Protein AF-0000000086205352 (afdb_homodimer)

Structure (mmCIF, N/CA/C/O backbone):
data_AF-0000000086205352-model_v1
#
loop_
_entity.id
_entity.type
_entity.pdbx_description
1 polymer 'Centromere protein X'
#
loop_
_atom_site.group_PDB
_atom_site.id
_atom_site.type_symbol
_atom_site.label_atom_id
_atom_site.label_alt_id
_atom_site.label_comp_id
_atom_site.label_asym_id
_atom_site.label_entity_id
_atom_site.label_seq_id
_atom_site.pdbx_PDB_ins_code
_atom_site.Cartn_x
_atom_site.Cartn_y
_atom_site.Cartn_z
_atom_site.occupancy
_atom_site.B_iso_or_equiv
_atom_site.auth_seq_id
_atom_site.auth_comp_id
_atom_site.auth_asym_id
_atom_site.auth_atom_id
_atom_site.pdbx_PDB_model_num
ATOM 1 N N . MET A 1 1 ? 21.531 -15.648 9.75 1 24.7 1 MET A N 1
ATOM 2 C CA . MET A 1 1 ? 20.5 -15.812 8.727 1 24.7 1 MET A CA 1
ATOM 3 C C . MET A 1 1 ? 19.391 -14.781 8.898 1 24.7 1 MET A C 1
ATOM 5 O O . MET A 1 1 ? 18.266 -14.992 8.453 1 24.7 1 MET A O 1
ATOM 9 N N . GLU A 1 2 ? 19.547 -13.781 9.859 1 30.73 2 GLU A N 1
ATOM 10 C CA . GLU A 1 2 ? 18.922 -12.836 10.781 1 30.73 2 GLU A CA 1
ATOM 11 C C . GLU A 1 2 ? 18.125 -11.781 10.023 1 30.73 2 GLU A C 1
ATOM 13 O O . GLU A 1 2 ? 16.984 -11.477 10.398 1 30.73 2 GLU A O 1
ATOM 18 N N . THR A 1 3 ? 18.844 -10.852 9.281 1 32.78 3 THR A N 1
ATOM 19 C CA . THR A 1 3 ? 19.141 -9.438 9.094 1 32.78 3 THR A CA 1
ATOM 20 C C . THR A 1 3 ? 18.109 -8.789 8.164 1 32.78 3 THR A C 1
ATOM 22 O O . THR A 1 3 ? 17.641 -7.68 8.43 1 32.78 3 THR A O 1
ATOM 25 N N . ARG A 1 4 ? 18.359 -9.07 6.805 1 32.62 4 ARG A N 1
ATOM 26 C CA . ARG A 1 4 ? 18.344 -8.195 5.637 1 32.62 4 ARG A CA 1
ATOM 27 C C . ARG A 1 4 ? 16.906 -7.781 5.293 1 32.62 4 ARG A C 1
ATOM 29 O O . ARG A 1 4 ? 16.672 -7.152 4.258 1 32.62 4 ARG A O 1
ATOM 36 N N . GLU A 1 5 ? 16.031 -8.625 5.566 1 38.12 5 GLU A N 1
ATOM 37 C CA . GLU A 1 5 ? 14.703 -8.625 4.941 1 38.12 5 GLU A CA 1
ATOM 38 C C . GLU A 1 5 ? 13.93 -7.363 5.297 1 38.12 5 GLU A C 1
ATOM 40 O O . GLU A 1 5 ? 12.93 -7.422 6.012 1 38.12 5 GLU A O 1
ATOM 45 N N . GLU A 1 6 ? 14.734 -6.605 5.875 1 42.59 6 GLU A N 1
ATOM 46 C CA . GLU A 1 6 ? 14.289 -5.254 6.199 1 42.59 6 GLU A CA 1
ATOM 47 C C . GLU A 1 6 ? 13.656 -4.574 4.988 1 42.59 6 GLU A C 1
ATOM 49 O O . GLU A 1 6 ? 14.359 -4.074 4.113 1 42.59 6 GLU A O 1
ATOM 54 N N . CYS A 1 7 ? 13.047 -5.422 4.207 1 40 7 CYS A N 1
ATOM 55 C CA . CYS A 1 7 ? 12.625 -4.922 2.904 1 40 7 CYS A CA 1
ATOM 56 C C . CYS A 1 7 ? 12.43 -3.41 2.938 1 40 7 CYS A C 1
ATOM 58 O O . CYS A 1 7 ? 12.391 -2.809 4.012 1 40 7 CYS A O 1
ATOM 60 N N . ALA A 1 8 ? 12.359 -2.969 1.77 1 42.09 8 ALA A N 1
ATOM 61 C CA . ALA A 1 8 ? 12.25 -1.614 1.236 1 42.09 8 ALA A CA 1
ATOM 62 C C . ALA A 1 8 ? 11.18 -0.819 1.981 1 42.09 8 ALA A C 1
ATOM 64 O O . ALA A 1 8 ? 10 -1.183 1.966 1 42.09 8 ALA A O 1
ATOM 65 N N . GLY A 1 9 ? 11.602 0.2 2.676 1 52.31 9 GLY A N 1
ATOM 66 C CA . GLY A 1 9 ? 10.859 1.371 3.119 1 52.31 9 GLY A CA 1
ATOM 67 C C . GLY A 1 9 ? 9.898 1.076 4.254 1 52.31 9 GLY A C 1
ATOM 68 O O . GLY A 1 9 ? 8.906 1.787 4.438 1 52.31 9 GLY A O 1
ATOM 69 N N . GLY A 1 10 ? 10.195 -0.172 5.152 1 62.56 10 GLY A N 1
ATOM 70 C CA . GLY A 1 10 ? 9.461 -0.289 6.402 1 62.56 10 GLY A CA 1
ATOM 71 C C . GLY A 1 10 ? 8.562 -1.512 6.453 1 62.56 10 GLY A C 1
ATOM 72 O O . GLY A 1 10 ? 8.094 -1.898 7.523 1 62.56 10 GLY A O 1
ATOM 73 N N . PHE A 1 11 ? 8.328 -2.221 5.27 1 76.25 11 PHE A N 1
ATOM 74 C CA . PHE A 1 11 ? 7.414 -3.354 5.363 1 76.25 11 PHE A CA 1
ATOM 75 C C . PHE A 1 11 ? 8.188 -4.66 5.5 1 76.25 11 PHE A C 1
ATOM 77 O O . PHE A 1 11 ? 9.102 -4.934 4.715 1 76.25 11 PHE A O 1
ATOM 84 N N . LYS A 1 12 ? 7.902 -5.387 6.531 1 79.56 12 LYS A N 1
ATOM 85 C CA . LYS A 1 12 ? 8.469 -6.727 6.656 1 79.56 12 LYS A CA 1
ATOM 86 C C . LYS A 1 12 ? 7.902 -7.66 5.586 1 79.56 12 LYS A C 1
ATOM 88 O O . LYS A 1 12 ? 6.699 -7.652 5.32 1 79.56 12 LYS A O 1
ATOM 93 N N . LYS A 1 13 ? 8.836 -8.367 4.973 1 84.56 13 LYS A N 1
ATOM 94 C CA . LYS A 1 13 ? 8.445 -9.336 3.953 1 84.56 13 LYS A CA 1
ATOM 95 C C . LYS A 1 13 ? 7.363 -10.273 4.477 1 84.56 13 LYS A C 1
ATOM 97 O O . LYS A 1 13 ? 6.414 -10.602 3.762 1 84.56 13 LYS A O 1
ATOM 102 N N . GLU A 1 14 ? 7.613 -10.695 5.695 1 86.75 14 GLU A N 1
ATOM 103 C CA . GLU A 1 14 ? 6.668 -11.625 6.305 1 86.75 14 GLU A CA 1
ATOM 104 C C . GLU A 1 14 ? 5.273 -11.016 6.406 1 86.75 14 GLU A C 1
ATOM 106 O O . GLU A 1 14 ? 4.273 -11.68 6.133 1 86.75 14 GLU A O 1
ATOM 111 N N . THR A 1 15 ? 5.223 -9.742 6.801 1 84.31 15 THR A N 1
ATOM 112 C CA . THR A 1 15 ? 3.945 -9.047 6.93 1 84.31 15 THR A CA 1
ATOM 113 C C . THR A 1 15 ? 3.25 -8.938 5.578 1 84.31 15 THR A C 1
ATOM 115 O O . THR A 1 15 ? 2.055 -9.211 5.461 1 84.31 15 THR A O 1
ATOM 118 N N . VAL A 1 16 ? 4.008 -8.555 4.559 1 89.31 16 VAL A N 1
ATOM 119 C CA . VAL A 1 16 ? 3.445 -8.398 3.223 1 89.31 16 VAL A CA 1
ATOM 120 C C . VAL A 1 16 ? 2.961 -9.75 2.701 1 89.31 16 VAL A C 1
ATOM 122 O O . VAL A 1 16 ? 1.881 -9.844 2.113 1 89.31 16 VAL A O 1
ATOM 125 N N . ASN A 1 17 ? 3.762 -10.797 2.947 1 90.31 17 ASN A N 1
ATOM 126 C CA . ASN A 1 17 ? 3.396 -12.141 2.523 1 90.31 17 ASN A CA 1
ATOM 127 C C . ASN A 1 17 ? 2.094 -12.602 3.172 1 90.31 17 ASN A C 1
ATOM 129 O O . ASN A 1 17 ? 1.214 -13.141 2.496 1 90.31 17 ASN A O 1
ATOM 133 N N . LYS A 1 18 ? 1.995 -12.359 4.449 1 88.06 18 LYS A N 1
ATOM 134 C CA . LYS A 1 18 ? 0.783 -12.727 5.176 1 88.06 18 LYS A CA 1
ATOM 135 C C . LYS A 1 18 ? -0.435 -12 4.613 1 88.06 18 LYS A C 1
ATOM 137 O O . LYS A 1 18 ? -1.516 -12.586 4.5 1 88.06 18 LYS A O 1
ATOM 142 N N . LEU A 1 19 ? -0.253 -10.797 4.281 1 86.56 19 LEU A N 1
ATOM 143 C CA . LEU A 1 19 ? -1.339 -9.992 3.738 1 86.56 19 LEU A CA 1
ATOM 144 C C . LEU A 1 19 ? -1.798 -10.531 2.389 1 86.56 19 LEU A C 1
ATOM 146 O O . LEU A 1 19 ? -3 -10.617 2.127 1 86.56 19 LEU A O 1
ATOM 150 N N . LEU A 1 20 ? -0.875 -10.875 1.581 1 89.38 20 LEU A N 1
ATOM 151 C CA . LEU A 1 20 ? -1.216 -11.445 0.282 1 89.38 20 LEU A CA 1
ATOM 152 C C . LEU A 1 20 ? -1.955 -12.766 0.447 1 89.38 20 LEU A C 1
ATOM 154 O O . LEU A 1 20 ? -2.963 -13.008 -0.222 1 89.38 20 LEU A O 1
ATOM 158 N N . GLN A 1 21 ? -1.515 -13.602 1.293 1 88.5 21 GLN A N 1
ATOM 159 C CA . GLN A 1 21 ? -2.084 -14.922 1.54 1 88.5 21 GLN A CA 1
ATOM 160 C C . GLN A 1 21 ? -3.52 -14.82 2.047 1 88.5 21 GLN A C 1
ATOM 162 O O . GLN A 1 21 ? -4.344 -15.695 1.784 1 88.5 21 GLN A O 1
ATOM 167 N N . LEU A 1 22 ? -3.734 -13.734 2.779 1 83.81 22 LEU A N 1
ATOM 168 C CA . LEU A 1 22 ? -5.07 -13.508 3.318 1 83.81 22 LEU A CA 1
ATOM 169 C C . LEU A 1 22 ? -6.078 -13.273 2.197 1 83.81 22 LEU A C 1
ATOM 171 O O . LEU A 1 22 ? -7.27 -13.539 2.363 1 83.81 22 LEU A O 1
ATOM 175 N N 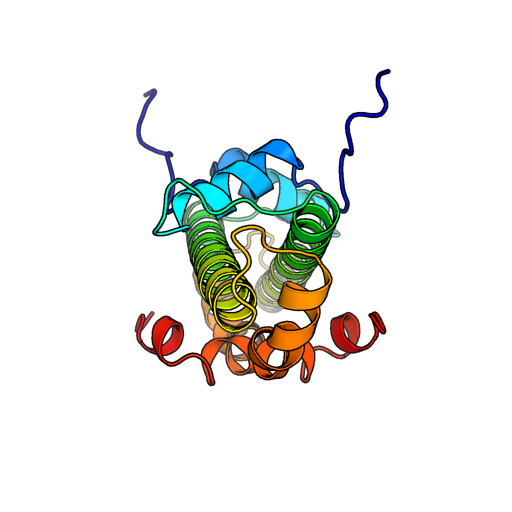. HIS A 1 23 ? -5.555 -12.875 1.106 1 79.81 23 HIS A N 1
ATOM 176 C CA . HIS A 1 23 ? -6.48 -12.492 0.051 1 79.81 23 HIS A CA 1
ATOM 177 C C . HIS A 1 23 ? -6.535 -13.547 -1.049 1 79.81 23 HIS A C 1
ATOM 179 O O . HIS A 1 23 ? -7.359 -13.453 -1.963 1 79.81 23 HIS A O 1
ATOM 185 N N . PHE A 1 24 ? -5.598 -14.453 -0.923 1 86.38 24 PHE A N 1
ATOM 186 C CA . PHE A 1 24 ? -5.684 -15.547 -1.883 1 86.38 24 PHE A CA 1
ATOM 187 C C . PHE A 1 24 ? -6.918 -16.406 -1.623 1 86.38 24 PHE A C 1
ATOM 189 O O . PHE A 1 24 ? -7.227 -16.719 -0.474 1 86.38 24 PHE A O 1
ATOM 196 N N . LYS A 1 25 ? -7.68 -16.641 -2.586 1 77.75 25 LYS A N 1
ATOM 197 C CA . LYS A 1 25 ? -8.906 -17.422 -2.475 1 77.75 25 LYS A CA 1
ATOM 198 C C . LYS A 1 25 ? -8.609 -18.891 -2.203 1 77.75 25 LYS A C 1
ATOM 200 O O . LYS A 1 25 ? -9.367 -19.562 -1.51 1 77.75 25 LYS A O 1
ATOM 205 N N . ASP A 1 26 ? -7.523 -19.375 -2.816 1 78.31 26 ASP A N 1
ATOM 206 C CA . ASP A 1 26 ? -7.172 -20.781 -2.691 1 78.31 26 ASP A CA 1
ATOM 207 C C . ASP A 1 26 ? -6.008 -20.969 -1.72 1 78.31 26 ASP A C 1
ATOM 209 O O . ASP A 1 26 ? -5.031 -20.219 -1.76 1 78.31 26 ASP A O 1
ATOM 213 N N . ASP A 1 27 ? -6.102 -21.922 -0.917 1 80.56 27 ASP A N 1
ATOM 214 C CA . ASP A 1 27 ? -5.062 -22.219 0.065 1 80.56 27 ASP A CA 1
ATOM 215 C C . ASP A 1 27 ? -3.807 -22.766 -0.612 1 80.56 27 ASP A C 1
ATOM 217 O O . ASP A 1 27 ? -2.758 -22.891 0.024 1 80.56 27 ASP A O 1
ATOM 221 N N . LYS A 1 28 ? -3.938 -22.938 -1.835 1 85.12 28 LYS A N 1
ATOM 222 C CA . LYS A 1 28 ? -2.793 -23.516 -2.529 1 85.12 28 LYS A CA 1
ATOM 223 C C . LYS A 1 28 ? -1.948 -22.438 -3.197 1 85.12 28 LYS A C 1
ATOM 225 O O . LYS A 1 28 ? -0.781 -22.656 -3.521 1 85.12 28 LYS A O 1
ATOM 230 N N . THR A 1 29 ? -2.576 -21.234 -3.305 1 90.44 29 THR A N 1
ATOM 231 C CA . THR A 1 29 ? -1.862 -20.172 -3.996 1 90.44 29 THR A CA 1
ATOM 232 C C . THR A 1 29 ? -0.86 -19.5 -3.062 1 90.44 29 THR A C 1
ATOM 234 O O . THR A 1 29 ? -1.179 -19.203 -1.908 1 90.44 29 THR A O 1
ATOM 237 N N . ARG A 1 30 ? 0.404 -19.438 -3.568 1 91.5 30 ARG A N 1
ATOM 238 C CA . ARG A 1 30 ? 1.458 -18.766 -2.814 1 91.5 30 ARG A CA 1
ATOM 239 C C . ARG A 1 30 ? 2.125 -17.672 -3.652 1 91.5 30 ARG A C 1
ATOM 241 O O . ARG A 1 30 ? 2.062 -17.703 -4.883 1 91.5 30 ARG A O 1
ATOM 248 N N . ALA A 1 31 ? 2.672 -16.734 -2.92 1 93.69 31 ALA A N 1
ATOM 249 C CA . ALA A 1 31 ? 3.428 -15.688 -3.59 1 93.69 31 ALA A CA 1
ATOM 250 C C . ALA A 1 31 ? 4.93 -15.945 -3.5 1 93.69 31 ALA A C 1
ATOM 252 O O . ALA A 1 31 ? 5.434 -16.359 -2.453 1 93.69 31 ALA A O 1
ATOM 253 N N . SER A 1 32 ? 5.57 -15.82 -4.578 1 94.06 32 SER A N 1
ATOM 254 C CA . SER A 1 32 ? 7.023 -15.977 -4.586 1 94.06 32 SER A CA 1
ATOM 255 C C . SER A 1 32 ? 7.699 -14.875 -3.779 1 94.06 32 SER A C 1
ATOM 257 O O . SER A 1 32 ? 7.129 -13.797 -3.582 1 94.06 32 SER A O 1
ATOM 259 N N . GLY A 1 33 ? 8.922 -15.141 -3.338 1 92.56 33 GLY A N 1
ATOM 260 C CA . GLY A 1 33 ? 9.68 -14.156 -2.582 1 92.56 33 GLY A CA 1
ATOM 261 C C . GLY A 1 33 ? 9.875 -12.852 -3.328 1 92.56 33 GLY A C 1
ATOM 262 O O . GLY A 1 33 ? 9.758 -11.766 -2.742 1 92.56 33 GLY A O 1
ATOM 263 N N . ASP A 1 34 ? 10.133 -13 -4.605 1 92.5 34 ASP A N 1
ATOM 264 C CA . ASP A 1 34 ? 10.359 -11.82 -5.434 1 92.5 34 ASP A CA 1
ATOM 265 C C . ASP A 1 34 ? 9.07 -11.016 -5.605 1 92.5 34 ASP A C 1
ATOM 267 O O . ASP A 1 34 ? 9.109 -9.781 -5.652 1 92.5 34 ASP A O 1
ATOM 271 N N . ALA A 1 35 ? 7.973 -11.727 -5.762 1 93 35 ALA A N 1
ATOM 272 C CA . ALA A 1 35 ? 6.68 -11.062 -5.887 1 93 35 ALA A CA 1
ATOM 273 C C . ALA A 1 35 ? 6.344 -10.273 -4.625 1 93 35 ALA A C 1
ATOM 275 O O . ALA A 1 35 ? 5.906 -9.125 -4.699 1 93 35 ALA A O 1
ATOM 276 N N . VAL A 1 36 ? 6.617 -10.906 -3.518 1 91.12 36 VAL A N 1
ATOM 277 C CA . VAL A 1 36 ? 6.363 -10.281 -2.225 1 91.12 36 VAL A CA 1
ATOM 278 C C . VAL A 1 36 ? 7.223 -9.023 -2.084 1 91.12 36 VAL A C 1
ATOM 280 O O . VAL A 1 36 ? 6.742 -7.988 -1.623 1 91.12 36 VAL A O 1
ATOM 283 N N . LEU A 1 37 ? 8.445 -9.125 -2.523 1 89.62 37 LEU A N 1
ATOM 284 C CA . LEU A 1 37 ? 9.367 -7.996 -2.445 1 89.62 37 LEU A CA 1
ATOM 285 C C . LEU A 1 37 ? 8.891 -6.844 -3.326 1 89.62 37 LEU A C 1
ATOM 287 O O . LEU A 1 37 ? 8.969 -5.68 -2.928 1 89.62 37 LEU A O 1
ATOM 291 N N . LEU A 1 38 ? 8.391 -7.18 -4.449 1 87.62 38 LEU A N 1
ATOM 292 C CA . LEU A 1 38 ? 7.902 -6.152 -5.367 1 87.62 38 LEU A CA 1
ATOM 293 C C . LEU A 1 38 ? 6.703 -5.422 -4.773 1 87.62 38 LEU A C 1
ATOM 295 O O . LEU A 1 38 ? 6.637 -4.191 -4.816 1 87.62 38 LEU A O 1
ATOM 299 N N . VAL A 1 39 ? 5.812 -6.164 -4.238 1 86.81 39 VAL A N 1
ATOM 300 C CA . VAL A 1 39 ? 4.629 -5.562 -3.631 1 86.81 39 VAL A CA 1
ATOM 301 C C . VAL A 1 39 ? 5.043 -4.699 -2.439 1 86.81 39 VAL A C 1
ATOM 303 O O . VAL A 1 39 ? 4.512 -3.604 -2.246 1 86.81 39 VAL A O 1
ATOM 306 N N . ALA A 1 40 ? 6.004 -5.16 -1.68 1 88.31 40 ALA A N 1
ATOM 307 C CA . ALA A 1 40 ? 6.508 -4.406 -0.535 1 88.31 40 ALA A CA 1
ATOM 308 C C . ALA A 1 40 ? 7.078 -3.059 -0.972 1 88.31 40 ALA A C 1
ATOM 310 O O . ALA A 1 40 ? 6.848 -2.037 -0.32 1 88.31 40 ALA A O 1
ATOM 311 N N . GLU A 1 41 ? 7.781 -3.123 -2.041 1 84.94 41 GLU A N 1
ATOM 312 C CA . GLU A 1 41 ? 8.344 -1.884 -2.566 1 84.94 41 GLU A CA 1
ATOM 313 C C . GLU A 1 41 ? 7.246 -0.933 -3.033 1 84.94 41 GLU A C 1
ATOM 315 O O . GLU A 1 41 ? 7.344 0.281 -2.84 1 84.94 41 GLU A O 1
ATOM 320 N N . MET A 1 42 ? 6.258 -1.495 -3.596 1 84.56 42 MET A N 1
ATOM 321 C CA . MET A 1 42 ? 5.133 -0.681 -4.055 1 84.56 42 MET A CA 1
ATOM 322 C C . MET A 1 42 ? 4.41 -0.037 -2.877 1 84.56 42 MET A C 1
ATOM 324 O O . MET A 1 42 ? 4.031 1.134 -2.939 1 84.56 42 MET A O 1
ATOM 328 N N . LEU A 1 43 ? 4.266 -0.769 -1.861 1 86.12 43 LEU A N 1
ATOM 329 C CA . LEU A 1 43 ? 3.619 -0.252 -0.66 1 86.12 43 LEU A CA 1
ATOM 330 C C . LEU A 1 43 ? 4.441 0.872 -0.041 1 86.12 43 LEU A C 1
ATOM 332 O O . LEU A 1 43 ? 3.889 1.872 0.42 1 86.12 43 LEU A O 1
ATOM 336 N N . LYS A 1 44 ? 5.684 0.681 -0.068 1 84.88 44 LYS A N 1
ATOM 337 C CA . LYS A 1 44 ? 6.582 1.7 0.463 1 84.88 44 LYS A CA 1
ATOM 338 C C . LYS A 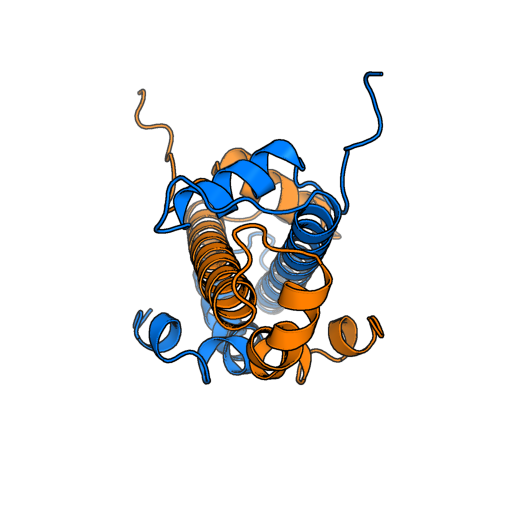1 44 ? 6.43 3.018 -0.294 1 84.88 44 LYS A C 1
ATOM 340 O O . LYS A 1 44 ? 6.375 4.086 0.316 1 84.88 44 LYS A O 1
ATOM 345 N N . VAL A 1 45 ? 6.406 2.855 -1.488 1 82.19 45 VAL A N 1
ATOM 346 C CA . VAL A 1 45 ? 6.27 4.039 -2.33 1 82.19 45 VAL A CA 1
ATOM 347 C C . VAL A 1 45 ? 4.91 4.691 -2.084 1 82.19 45 VAL A C 1
ATOM 349 O O . VAL A 1 45 ? 4.805 5.918 -2.02 1 82.19 45 VAL A O 1
ATOM 352 N N . PHE A 1 46 ? 3.973 3.893 -2.018 1 81.81 46 PHE A N 1
ATOM 353 C CA . PHE A 1 46 ? 2.619 4.371 -1.768 1 81.81 46 PHE A CA 1
ATOM 354 C C . PHE A 1 46 ? 2.561 5.172 -0.471 1 81.81 46 PHE A C 1
ATOM 356 O O . PHE A 1 46 ? 2.014 6.277 -0.441 1 81.81 46 PHE A O 1
ATOM 363 N N . VAL A 1 47 ? 3.111 4.648 0.546 1 86.75 47 VAL A N 1
ATOM 364 C CA . VAL A 1 47 ? 3.088 5.297 1.852 1 86.75 47 VAL A CA 1
ATOM 365 C C . VAL A 1 47 ? 3.898 6.59 1.801 1 86.75 47 VAL A C 1
ATOM 367 O O . VAL A 1 47 ? 3.5 7.605 2.377 1 86.75 47 VAL A O 1
ATOM 370 N N . ARG A 1 48 ? 4.965 6.539 1.102 1 84.94 48 ARG A N 1
ATOM 371 C CA . ARG A 1 48 ? 5.816 7.719 0.972 1 84.94 48 ARG A CA 1
ATOM 372 C C . ARG A 1 48 ? 5.074 8.859 0.282 1 84.94 48 ARG A C 1
ATOM 374 O O . ARG A 1 48 ? 5.16 10.008 0.708 1 84.94 48 ARG A O 1
ATOM 381 N N . GLU A 1 49 ? 4.418 8.445 -0.751 1 83.25 49 GLU A N 1
ATOM 382 C CA . GLU A 1 49 ? 3.666 9.453 -1.495 1 83.25 49 GLU A CA 1
ATOM 383 C C . GLU A 1 49 ? 2.504 9.992 -0.67 1 83.25 49 GLU A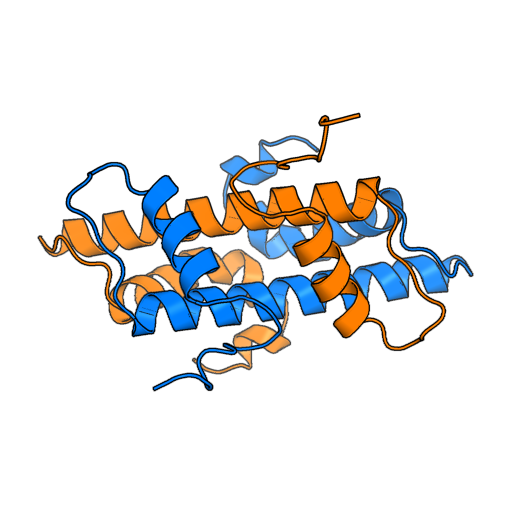 C 1
ATOM 385 O O . GLU A 1 49 ? 2.232 11.195 -0.687 1 83.25 49 GLU A O 1
ATOM 390 N N . ALA A 1 50 ? 1.801 9.203 -0.016 1 85.94 50 ALA A N 1
ATOM 391 C CA . ALA A 1 50 ? 0.697 9.617 0.846 1 85.94 50 ALA A CA 1
ATOM 392 C C . ALA A 1 50 ? 1.186 10.555 1.948 1 85.94 50 ALA A C 1
ATOM 394 O O . ALA A 1 50 ? 0.568 11.586 2.213 1 85.94 50 ALA A O 1
ATOM 395 N N . ALA A 1 51 ? 2.281 10.188 2.549 1 89.38 51 ALA A N 1
ATOM 396 C CA . ALA A 1 51 ? 2.852 10.984 3.629 1 89.38 51 ALA A CA 1
ATOM 397 C C . ALA A 1 51 ? 3.293 12.359 3.121 1 89.38 51 ALA A C 1
ATOM 399 O O . ALA A 1 51 ? 2.998 13.383 3.744 1 89.38 51 ALA A O 1
ATOM 400 N N . ALA A 1 52 ? 4.02 12.32 2.006 1 86.31 52 ALA A N 1
ATOM 401 C CA . ALA A 1 52 ? 4.555 13.562 1.448 1 86.31 52 ALA A CA 1
ATOM 402 C C . ALA A 1 52 ? 3.43 14.523 1.063 1 86.31 52 ALA A C 1
ATOM 404 O O . ALA A 1 52 ? 3.477 15.711 1.394 1 86.31 52 ALA A O 1
ATOM 405 N N . ARG A 1 53 ? 2.451 13.938 0.386 1 85.5 53 ARG A N 1
ATOM 406 C CA . ARG A 1 53 ? 1.355 14.781 -0.075 1 85.5 53 ARG A CA 1
ATOM 407 C C . ARG A 1 53 ? 0.477 15.227 1.091 1 85.5 53 ARG A C 1
ATOM 409 O O . ARG A 1 53 ? 0.006 16.359 1.124 1 85.5 53 ARG A O 1
ATOM 416 N N . GLY A 1 54 ? 0.226 14.352 2.002 1 88.69 54 GLY A N 1
ATOM 417 C CA . GLY A 1 54 ? -0.52 14.727 3.193 1 88.69 54 GLY A CA 1
ATOM 418 C C . GLY A 1 54 ? 0.153 15.82 4 1 88.69 54 GLY A C 1
ATOM 419 O O . GLY A 1 54 ? -0.498 16.781 4.422 1 88.69 54 GLY A O 1
ATOM 420 N N . ALA A 1 55 ? 1.425 15.695 4.121 1 91.06 55 ALA A N 1
ATOM 421 C CA . ALA A 1 55 ? 2.195 16.688 4.871 1 91.06 55 ALA A CA 1
ATOM 422 C C . ALA A 1 55 ? 2.174 18.047 4.172 1 91.06 55 ALA A C 1
ATOM 424 O O . ALA A 1 55 ? 2.039 19.078 4.824 1 91.06 55 ALA A O 1
ATOM 425 N N . ARG A 1 56 ? 2.32 17.938 2.893 1 88.81 56 ARG A N 1
ATOM 426 C CA . ARG A 1 56 ? 2.287 19.172 2.117 1 88.81 56 ARG A CA 1
ATOM 427 C C . ARG A 1 56 ? 0.935 19.859 2.248 1 88.81 56 ARG A C 1
ATOM 429 O O . ARG A 1 56 ? 0.868 21.078 2.387 1 88.81 56 ARG A O 1
ATOM 436 N N . GLN A 1 57 ? -0.07 19.016 2.209 1 89.94 57 GLN A N 1
ATOM 437 C CA . GLN A 1 57 ? -1.419 19.547 2.35 1 89.94 57 GLN A CA 1
ATOM 438 C C . GLN A 1 57 ? -1.61 20.203 3.715 1 89.94 57 GLN A C 1
ATOM 440 O O . GLN A 1 57 ? -2.215 21.266 3.818 1 89.94 57 GLN A O 1
ATOM 445 N N . ALA A 1 58 ? -1.162 19.594 4.742 1 92.56 58 ALA A N 1
ATOM 446 C CA . ALA A 1 58 ? -1.233 20.141 6.098 1 92.56 58 ALA A CA 1
ATOM 447 C C . ALA A 1 58 ? -0.429 21.438 6.207 1 92.56 58 ALA A C 1
ATOM 449 O O . ALA A 1 58 ? -0.891 22.406 6.801 1 92.56 58 ALA A O 1
ATOM 450 N N . GLN A 1 59 ? 0.734 21.438 5.578 1 90 59 GLN A N 1
ATOM 451 C CA . GLN A 1 59 ? 1.603 22.609 5.617 1 90 59 GLN A CA 1
ATOM 452 C C . GLN A 1 59 ? 0.958 23.797 4.906 1 90 59 GLN A C 1
ATOM 454 O O . GLN A 1 59 ? 1.129 24.938 5.32 1 90 59 GLN A O 1
ATOM 459 N N . THR A 1 60 ? 0.346 23.5 3.811 1 91.38 60 THR A N 1
ATOM 460 C CA . THR A 1 60 ? -0.357 24.547 3.078 1 91.38 60 THR A CA 1
ATOM 461 C C . THR A 1 60 ? -1.372 25.25 3.979 1 91.38 60 THR A C 1
ATOM 463 O O . THR A 1 60 ? -1.656 26.422 3.797 1 91.38 60 THR A O 1
ATOM 466 N N . GLU A 1 61 ? -1.927 24.562 4.977 1 92.56 61 GLU A N 1
ATOM 467 C CA . GLU A 1 61 ? -2.893 25.109 5.93 1 92.56 61 GLU A CA 1
ATOM 468 C C . GLU A 1 61 ? -2.211 25.531 7.227 1 92.56 61 GLU A C 1
ATOM 470 O O . GLU A 1 61 ? -2.879 25.812 8.219 1 92.56 61 GLU A O 1
ATOM 475 N N . ASP A 1 62 ? -0.88 25.438 7.297 1 91.25 62 ASP A N 1
ATOM 476 C CA . ASP A 1 62 ? -0.017 25.828 8.406 1 91.25 62 ASP A CA 1
ATOM 477 C C . ASP A 1 62 ? -0.221 24.922 9.617 1 91.25 62 ASP A C 1
ATOM 479 O O . ASP A 1 62 ? -0.273 25.406 10.75 1 91.25 62 ASP A O 1
ATOM 483 N N . LEU A 1 63 ? -0.488 23.75 9.297 1 90.75 63 LEU A N 1
ATOM 484 C CA . LEU A 1 63 ? -0.642 22.734 10.352 1 90.75 63 LEU A CA 1
ATOM 485 C C . LEU A 1 63 ? 0.558 21.797 10.383 1 90.75 63 LEU A C 1
ATOM 487 O O . LEU A 1 63 ? 1.218 21.594 9.367 1 90.75 63 LEU A O 1
ATOM 491 N N . THR A 1 64 ? 0.857 21.281 11.57 1 90.25 64 THR A N 1
ATOM 492 C CA . THR A 1 64 ? 1.957 20.344 11.727 1 90.25 64 THR A CA 1
ATOM 493 C C . THR A 1 64 ? 1.428 18.922 11.914 1 90.25 64 THR A C 1
ATOM 495 O O . THR A 1 64 ? 2.191 18 12.211 1 90.25 64 THR A O 1
ATOM 498 N N . ARG A 1 65 ? 0.135 18.828 11.703 1 93 65 ARG A N 1
ATOM 499 C CA . ARG A 1 65 ? -0.513 17.531 11.852 1 93 65 ARG A CA 1
ATOM 500 C C . ARG A 1 65 ? -1.335 17.188 10.609 1 93 65 ARG A C 1
ATOM 502 O O . ARG A 1 65 ? -2.137 18 10.148 1 93 65 ARG A O 1
ATOM 509 N N . VAL A 1 66 ? -1.034 16.016 10.125 1 93.62 66 VAL A N 1
ATOM 510 C CA . VAL A 1 66 ? -1.806 15.539 8.984 1 93.62 66 VAL A CA 1
ATOM 511 C C . VAL A 1 66 ? -3.135 14.961 9.461 1 93.62 66 VAL A C 1
ATOM 513 O O . VAL A 1 66 ? -3.162 13.922 10.133 1 93.62 66 VAL A O 1
ATOM 516 N N . GLU A 1 67 ? -4.133 15.602 9.211 1 94.56 67 GLU A N 1
ATOM 517 C CA . GLU A 1 67 ? -5.48 15.148 9.547 1 94.56 67 GLU A CA 1
ATOM 518 C C . GLU A 1 67 ? -6.086 14.336 8.406 1 94.56 67 GLU A C 1
ATOM 520 O O . GLU A 1 67 ? -5.59 14.375 7.273 1 94.56 67 GLU A O 1
ATOM 525 N N . VAL A 1 68 ? -7.137 13.672 8.758 1 92.19 68 VAL A N 1
ATOM 526 C CA . VAL A 1 68 ? -7.793 12.805 7.785 1 92.19 68 VAL A CA 1
ATOM 527 C C . VAL A 1 68 ? -8.25 13.625 6.582 1 92.19 68 VAL A C 1
ATOM 529 O O . VAL A 1 68 ? -8.227 13.141 5.449 1 92.19 68 VAL A O 1
ATOM 532 N N . GLU A 1 69 ? -8.68 14.852 6.867 1 92.31 69 GLU A N 1
ATOM 533 C CA . GLU A 1 69 ? -9.164 15.727 5.805 1 92.31 69 GLU A CA 1
ATOM 534 C C . GLU A 1 69 ? -8.062 16.016 4.789 1 92.31 69 GLU A C 1
ATOM 536 O O . GLU A 1 69 ? -8.336 16.172 3.596 1 92.31 69 GLU A O 1
ATOM 541 N N . HIS A 1 70 ? -6.879 16.141 5.203 1 92.12 70 HIS A N 1
ATOM 542 C CA . HIS A 1 70 ? -5.742 16.406 4.328 1 92.12 70 HIS A CA 1
ATOM 543 C C . HIS A 1 70 ? -5.484 15.227 3.391 1 92.12 70 HIS A C 1
ATOM 545 O O . HIS A 1 70 ? -5.18 15.43 2.211 1 92.12 70 HIS A O 1
ATOM 551 N N . ILE A 1 71 ? -5.621 14.016 3.936 1 87.94 71 ILE A N 1
ATOM 552 C CA . ILE A 1 71 ? -5.434 12.828 3.117 1 87.94 71 ILE A CA 1
ATOM 553 C C . ILE A 1 71 ? -6.582 12.703 2.119 1 87.94 71 ILE A C 1
ATOM 555 O O . ILE A 1 71 ? -6.371 12.328 0.961 1 87.94 71 ILE A O 1
ATOM 559 N N . GLU A 1 72 ? -7.77 13.086 2.594 1 84.19 72 GLU A N 1
ATOM 560 C CA . GLU A 1 72 ? -8.938 13.023 1.724 1 84.19 72 GLU A CA 1
ATOM 561 C C . GLU A 1 72 ? -8.797 13.969 0.538 1 84.19 72 GLU A C 1
ATOM 563 O O . GLU A 1 72 ? -9.227 13.648 -0.573 1 84.19 72 GLU A O 1
ATOM 568 N N . LYS A 1 73 ? -8.266 15.078 0.758 1 85.19 73 LYS A N 1
ATOM 569 C CA . LYS A 1 73 ? -8.109 16.109 -0.27 1 85.19 73 LYS A CA 1
ATOM 570 C C . LYS A 1 73 ? -7.133 15.656 -1.352 1 85.19 73 LYS A C 1
ATOM 572 O O . LYS A 1 73 ? -7.246 16.078 -2.508 1 85.19 73 LYS A O 1
ATOM 577 N N . ILE A 1 74 ? -6.219 14.844 -0.925 1 80.56 74 ILE A N 1
ATOM 578 C CA . ILE A 1 74 ? -5.199 14.453 -1.893 1 80.56 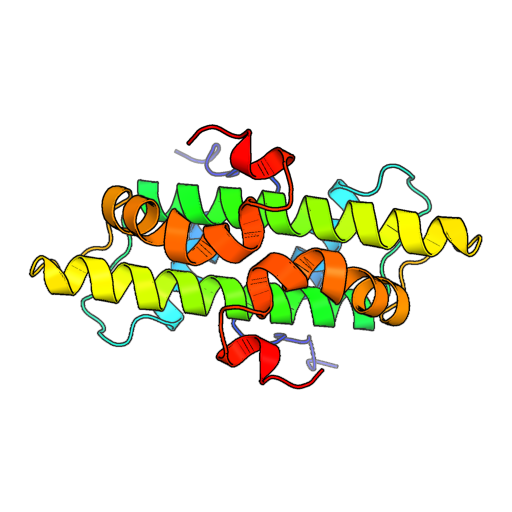74 ILE A CA 1
ATOM 579 C C . ILE A 1 74 ? -5.578 13.125 -2.537 1 80.56 74 ILE A C 1
ATOM 581 O O . ILE A 1 74 ? -4.918 12.672 -3.477 1 80.56 74 ILE A O 1
ATOM 585 N N . LEU A 1 75 ? -6.59 12.508 -1.97 1 78.12 75 LEU A N 1
ATOM 586 C CA . LEU A 1 75 ? -7.023 11.211 -2.473 1 78.12 75 LEU A CA 1
ATOM 587 C C . LEU A 1 75 ? -7.227 11.25 -3.984 1 78.12 75 LEU A C 1
ATOM 589 O O . LEU A 1 75 ? -6.793 10.344 -4.699 1 78.12 75 LEU A O 1
ATOM 593 N N . PRO A 1 76 ? -7.918 12.438 -4.422 1 71.81 76 PRO A N 1
ATOM 594 C CA . PRO A 1 76 ? -8.07 12.5 -5.879 1 71.81 76 PRO A CA 1
ATOM 595 C C . PRO A 1 76 ? -6.727 12.516 -6.605 1 71.81 76 PRO A C 1
ATOM 597 O O . PRO A 1 76 ? -6.602 11.938 -7.691 1 71.81 76 PRO A O 1
ATOM 600 N N . GLN A 1 77 ? -5.766 13.109 -5.91 1 69.88 77 GLN A N 1
ATOM 601 C CA . GLN A 1 77 ? -4.43 13.172 -6.496 1 69.88 77 GLN A CA 1
ATOM 602 C C . GLN A 1 77 ? -3.711 11.828 -6.359 1 69.88 77 GLN A C 1
ATOM 604 O O . GLN A 1 77 ? -2.963 11.43 -7.254 1 69.88 77 GLN A O 1
ATOM 609 N N . LEU A 1 78 ? -3.984 11.148 -5.285 1 64.69 78 LEU A N 1
ATOM 610 C CA . LEU A 1 78 ? -3.377 9.852 -5.027 1 64.69 78 LEU A CA 1
ATOM 611 C C . LEU A 1 78 ? -4.051 8.758 -5.852 1 64.69 78 LEU A C 1
ATOM 613 O O . LEU A 1 78 ? -3.377 7.906 -6.434 1 64.69 78 LEU A O 1
ATOM 617 N N . ASN A 1 79 ? -5.516 8.727 -5.52 1 55.19 79 ASN A N 1
ATOM 618 C CA . ASN A 1 79 ? -6.355 7.688 -6.098 1 55.19 79 ASN A CA 1
ATOM 619 C C . ASN A 1 79 ? -6.699 7.984 -7.551 1 55.19 79 ASN A C 1
ATOM 621 O O . ASN A 1 79 ? -7.027 7.078 -8.32 1 55.19 79 ASN A O 1
ATOM 625 N N . SER A 1 80 ? -7.035 9.281 -7.855 1 48.66 80 SER A N 1
ATOM 626 C CA . SER A 1 80 ? -7.445 9.562 -9.227 1 48.66 80 SER A CA 1
ATOM 627 C C . SER A 1 80 ? -6.738 8.633 -10.211 1 48.66 80 SER A C 1
ATOM 629 O O . SER A 1 80 ? -7.348 8.156 -11.172 1 48.66 80 SER A O 1
ATOM 631 N N . GLN A 1 81 ? -5.629 8.445 -9.953 1 44.81 81 GLN A N 1
ATOM 632 C CA . GLN A 1 81 ? -5.023 7.492 -10.875 1 44.81 81 GLN A CA 1
ATOM 633 C C . GLN A 1 81 ? -5.266 6.059 -10.414 1 44.81 81 GLN A C 1
ATOM 635 O O . GLN A 1 81 ? -5.523 5.176 -11.234 1 44.81 81 GLN A O 1
ATOM 640 N N . CYS A 1 82 ? -5.117 5.809 -9.172 1 43.59 82 CYS A N 1
ATOM 641 C CA . CYS A 1 82 ? -5.363 4.461 -8.664 1 43.59 82 CYS A CA 1
ATOM 642 C C . CYS A 1 82 ? -6.852 4.129 -8.688 1 43.59 82 CYS A C 1
ATOM 644 O O . CYS A 1 82 ? -7.238 3.029 -9.086 1 43.59 82 CYS A O 1
ATOM 646 N N . PHE A 1 83 ? -7.637 4.906 -8.109 1 45.94 83 PHE A N 1
ATOM 647 C CA . PHE A 1 83 ? -9.023 4.613 -7.777 1 45.94 83 PHE A CA 1
ATOM 648 C C . PHE A 1 83 ? -9.914 4.699 -9.008 1 45.94 83 PHE A C 1
ATOM 650 O O . PHE A 1 83 ? -10.984 4.098 -9.055 1 45.94 83 PHE A O 1
ATOM 657 N N . GLU A 1 84 ? -9.719 5.691 -9.844 1 41.81 84 GLU A N 1
ATOM 658 C CA . GLU A 1 84 ? -10.734 5.723 -10.891 1 41.81 84 GLU A CA 1
ATOM 659 C C . GLU A 1 84 ? -10.867 4.363 -11.578 1 41.81 84 GLU A C 1
ATOM 661 O O . GLU A 1 84 ? -11.898 4.062 -12.18 1 41.81 84 GLU A O 1
ATOM 666 N N . CYS A 1 85 ? -9.836 3.975 -11.781 1 38.06 85 CYS A N 1
ATOM 667 C CA . CYS A 1 85 ? -10.016 2.777 -12.594 1 38.06 85 CYS A CA 1
ATOM 668 C C . CYS A 1 85 ? -10.562 1.627 -11.758 1 38.06 85 CYS A C 1
ATOM 670 O O . CYS A 1 85 ? -11.055 0.639 -12.297 1 38.06 85 CYS A O 1
ATOM 672 N N . CYS A 1 86 ? -10.008 1.36 -10.602 1 41.03 86 CYS A N 1
ATOM 673 C CA . CYS A 1 86 ? -10.594 0.194 -9.953 1 41.03 86 CYS A CA 1
ATOM 674 C C . CYS A 1 86 ? -11.953 0.532 -9.352 1 41.03 86 CYS A C 1
ATOM 676 O O . CYS A 1 86 ? -12.055 1.374 -8.461 1 41.03 86 CYS A O 1
ATOM 678 N N . PRO A 1 87 ? -12.906 0.273 -10.055 1 38.62 87 PRO A N 1
ATOM 679 C CA . PRO A 1 87 ? -14.258 0.5 -9.539 1 38.62 87 PRO A CA 1
ATOM 680 C C . PRO A 1 87 ? -14.375 0.191 -8.047 1 38.62 87 PRO A C 1
ATOM 682 O O . PRO A 1 87 ? -15.281 0.69 -7.379 1 38.62 87 PRO A O 1
ATOM 685 N N . ILE A 1 88 ? -13.719 -0.671 -7.594 1 38.75 88 ILE A N 1
ATOM 686 C CA . ILE A 1 88 ? -14.023 -1.104 -6.234 1 38.75 88 ILE A CA 1
ATOM 687 C C . ILE A 1 88 ? -13.609 -0.017 -5.242 1 38.75 88 ILE A C 1
ATOM 689 O O . ILE A 1 88 ? -14.289 0.211 -4.242 1 38.75 88 ILE A O 1
ATOM 693 N N . LEU A 1 89 ? -12.5 0.547 -5.355 1 40.28 89 LEU A N 1
ATOM 694 C CA . LEU A 1 89 ? -12.109 1.574 -4.398 1 40.28 89 LEU A CA 1
ATOM 695 C C . LEU A 1 89 ? -12.961 2.828 -4.566 1 40.28 89 LEU A C 1
ATOM 697 O O . LEU A 1 89 ? -13.211 3.545 -3.594 1 40.28 89 LEU A O 1
ATOM 701 N N . VAL A 1 90 ? -13.141 3.252 -5.852 1 39.66 90 VAL A N 1
ATOM 702 C CA . VAL A 1 90 ? -14.133 4.312 -6.008 1 39.66 90 VAL A CA 1
ATOM 703 C C . VAL A 1 90 ? -15.391 3.967 -5.207 1 39.66 90 VAL A C 1
ATOM 705 O O . VAL A 1 90 ? -16.062 4.859 -4.68 1 39.66 90 VAL A O 1
ATOM 708 N N . MET A 1 91 ? -15.633 2.791 -5.488 1 32.06 91 MET A N 1
ATOM 709 C CA . MET A 1 91 ? -16.906 2.445 -4.875 1 32.06 91 MET A CA 1
ATOM 710 C C . MET A 1 91 ? -16.859 2.645 -3.363 1 32.06 91 MET A C 1
ATOM 712 O O . MET A 1 91 ? -17.891 2.605 -2.691 1 32.06 91 MET A O 1
ATOM 716 N N . MET A 1 92 ? -15.695 2.418 -2.928 1 32.16 92 MET A N 1
ATOM 717 C CA . MET A 1 92 ? -15.836 2.611 -1.487 1 32.16 92 MET A CA 1
ATOM 718 C C . MET A 1 92 ? -15.906 4.094 -1.142 1 32.16 92 MET A C 1
ATOM 720 O O . MET A 1 92 ? -16.031 4.457 0.029 1 32.16 92 MET A O 1
ATOM 724 N N . ASN A 1 93 ? -16.859 4.746 -1.856 1 32 93 ASN A N 1
ATOM 725 C CA . ASN A 1 93 ? -17.453 6.055 -1.581 1 32 93 ASN A CA 1
ATOM 726 C C . ASN A 1 93 ? -16.734 6.758 -0.427 1 32 93 ASN A C 1
ATOM 728 O O . ASN A 1 93 ? -17.328 6.949 0.641 1 32 93 ASN A O 1
ATOM 732 N N . LEU A 1 94 ? -15.602 6.617 -0.046 1 28.89 94 LEU A N 1
ATOM 733 C CA . LEU A 1 94 ? -15.234 7.66 0.902 1 28.89 94 LEU A CA 1
ATOM 734 C C . LEU A 1 94 ? -15.047 9 0.194 1 28.89 94 LEU A C 1
ATOM 736 O O . LEU A 1 94 ? -14.422 9.062 -0.866 1 28.89 94 LEU A O 1
ATOM 740 N N . MET B 1 1 ? -8.797 -2.584 27.531 1 23.28 1 MET B N 1
ATOM 741 C CA . MET B 1 1 ? -8.312 -1.473 26.719 1 23.28 1 MET B CA 1
ATOM 742 C C . MET B 1 1 ? -7.707 -1.977 25.406 1 23.28 1 MET B C 1
ATOM 744 O O . MET B 1 1 ? -6.531 -1.742 25.125 1 23.28 1 MET B O 1
ATOM 748 N N . GLU B 1 2 ? -7.84 -3.318 25.125 1 32.12 2 GLU B N 1
ATOM 749 C CA . GLU B 1 2 ? -7.508 -4.461 24.281 1 32.12 2 GLU B CA 1
ATOM 750 C C . GLU B 1 2 ? -7.699 -4.125 22.797 1 32.12 2 GLU B C 1
ATOM 752 O O . GLU B 1 2 ? -7.617 -5.008 21.938 1 32.12 2 GLU B O 1
ATOM 757 N N . THR B 1 3 ? -8.477 -3.061 22.625 1 33.09 3 THR B N 1
ATOM 758 C CA . THR B 1 3 ? -9.266 -2.543 21.5 1 33.09 3 THR B CA 1
ATOM 759 C C . THR B 1 3 ? -8.383 -2.305 20.281 1 33.09 3 THR B C 1
ATOM 761 O O . THR B 1 3 ? -8.734 -1.521 19.406 1 33.09 3 THR B O 1
ATOM 764 N N . ARG B 1 4 ? -7.059 -2.578 20.422 1 33.66 4 ARG B N 1
ATOM 765 C CA . ARG B 1 4 ? -5.855 -2.273 19.656 1 33.66 4 ARG B CA 1
ATOM 766 C C . ARG B 1 4 ? -6.047 -2.607 18.172 1 33.66 4 ARG B C 1
ATOM 768 O O . ARG B 1 4 ? -6.355 -3.748 17.828 1 33.66 4 ARG B O 1
ATOM 775 N N . GLU B 1 5 ? -6.57 -1.685 17.328 1 37.84 5 GLU B N 1
ATOM 776 C CA . GLU B 1 5 ? -7.168 -1.366 16.031 1 37.84 5 GLU B CA 1
ATOM 777 C C . GLU B 1 5 ? -6.531 -2.186 14.914 1 37.84 5 GLU B C 1
ATOM 779 O O . GLU B 1 5 ? -5.371 -1.968 14.562 1 37.84 5 GLU B O 1
ATOM 784 N N . GLU B 1 6 ? -6.477 -3.41 15.156 1 42.28 6 GLU B N 1
ATOM 785 C CA . GLU B 1 6 ? -6.34 -4.418 14.109 1 42.28 6 GLU B CA 1
ATOM 786 C C . GLU B 1 6 ? -6.875 -3.906 12.773 1 42.28 6 GLU B C 1
ATOM 788 O O . GLU B 1 6 ? -8.086 -3.889 12.547 1 42.28 6 GLU B O 1
ATOM 793 N N . CYS B 1 7 ? -6.637 -2.615 12.672 1 39.69 7 CYS B N 1
ATOM 794 C CA . CYS B 1 7 ? -7.266 -2.004 11.508 1 39.69 7 CYS B CA 1
ATOM 795 C C . CYS B 1 7 ? -7.434 -3.016 10.383 1 39.69 7 CYS B C 1
ATOM 797 O O . CYS B 1 7 ? -6.867 -4.109 10.438 1 39.69 7 CYS B O 1
ATOM 799 N N . ALA B 1 8 ? -8.172 -2.545 9.539 1 41.38 8 ALA B N 1
ATOM 800 C CA . ALA B 1 8 ? -8.727 -3.094 8.305 1 41.38 8 ALA B CA 1
ATOM 801 C C . ALA B 1 8 ? -7.648 -3.812 7.496 1 41.38 8 ALA B C 1
ATOM 803 O O . ALA B 1 8 ? -6.676 -3.195 7.059 1 41.38 8 ALA B O 1
ATOM 804 N N . GLY B 1 9 ? -7.746 -5.074 7.359 1 52.25 9 GLY B N 1
ATOM 805 C CA . GLY B 1 9 ? -7.199 -5.949 6.34 1 52.25 9 GLY B CA 1
ATOM 806 C C . GLY B 1 9 ? -5.738 -6.293 6.562 1 52.25 9 GLY B C 1
ATOM 807 O O . GLY B 1 9 ? -5.023 -6.621 5.617 1 52.25 9 GLY B O 1
ATOM 808 N N . GLY B 1 10 ? -5.156 -6.176 8.023 1 62.72 10 GLY B N 1
ATOM 809 C CA . GLY B 1 10 ? -3.857 -6.777 8.273 1 62.72 10 GLY B CA 1
ATOM 810 C C . GLY B 1 10 ? -2.801 -5.77 8.672 1 62.72 10 GLY B C 1
ATOM 811 O O . GLY B 1 10 ? -1.746 -6.141 9.195 1 62.72 10 GLY B O 1
ATOM 812 N N . PHE B 1 11 ? -3.033 -4.406 8.508 1 76.12 11 PHE B N 1
ATOM 813 C CA . PHE B 1 11 ? -1.959 -3.48 8.852 1 76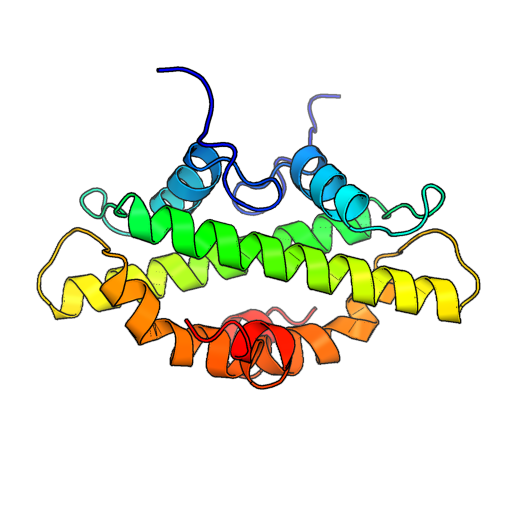.12 11 PHE B CA 1
ATOM 814 C C . PHE B 1 11 ? -2.152 -2.928 10.258 1 76.12 11 PHE B C 1
ATOM 816 O O . PHE B 1 11 ? -3.234 -2.439 10.594 1 76.12 11 PHE B O 1
ATOM 823 N N . LYS B 1 12 ? -1.165 -3.096 11.086 1 79.75 12 LYS B N 1
ATOM 824 C CA . LYS B 1 12 ? -1.189 -2.463 12.398 1 79.75 12 LYS B CA 1
ATOM 825 C C . LYS B 1 12 ? -1.072 -0.945 12.281 1 79.75 12 LYS B C 1
ATOM 827 O O . LYS B 1 12 ? -0.265 -0.439 11.492 1 79.75 12 LYS B O 1
ATOM 832 N N . LYS B 1 13 ? -1.945 -0.287 13.016 1 84.5 13 LYS B N 1
ATOM 833 C CA . LYS B 1 13 ? -1.925 1.173 13.031 1 84.5 13 LYS B CA 1
ATOM 834 C C . LYS B 1 13 ? -0.525 1.699 13.336 1 84.5 13 LYS B C 1
ATOM 836 O O . LYS B 1 13 ? -0.075 2.672 12.727 1 84.5 13 LYS B O 1
ATOM 841 N N . GLU B 1 14 ? 0.06 1.046 14.312 1 86.62 14 GLU B N 1
ATOM 84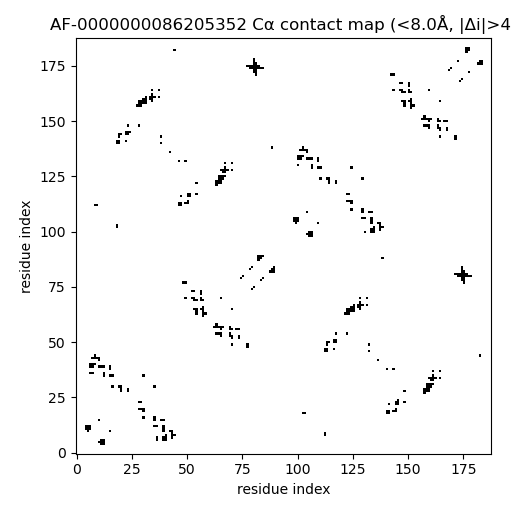2 C CA . GLU B 1 14 ? 1.396 1.468 14.727 1 86.62 14 GLU B CA 1
ATOM 843 C C . GLU B 1 14 ? 2.389 1.362 13.57 1 86.62 14 GLU B C 1
ATOM 845 O O . GLU B 1 14 ? 3.219 2.252 13.375 1 86.62 14 GLU B O 1
ATOM 850 N N . THR B 1 15 ? 2.303 0.264 12.82 1 84.19 15 THR B N 1
ATOM 851 C CA . THR B 1 15 ? 3.193 0.053 11.68 1 84.19 15 THR B CA 1
ATOM 852 C C . THR B 1 15 ? 2.979 1.125 10.617 1 84.19 15 THR B C 1
ATOM 854 O O . THR B 1 15 ? 3.939 1.702 10.109 1 84.19 15 THR B O 1
ATOM 857 N N . VAL B 1 16 ? 1.714 1.396 10.305 1 89.19 16 VAL B N 1
ATOM 858 C CA . VAL B 1 16 ? 1.389 2.391 9.289 1 89.19 16 VAL B CA 1
ATOM 859 C C . VAL B 1 16 ? 1.855 3.77 9.75 1 89.19 16 VAL B C 1
ATOM 861 O O . VAL B 1 16 ? 2.416 4.535 8.961 1 89.19 16 VAL B O 1
ATOM 864 N N . ASN B 1 17 ? 1.64 4.07 11.031 1 90.19 17 ASN B N 1
ATOM 865 C CA . ASN B 1 17 ? 2.059 5.348 11.594 1 90.19 17 ASN B CA 1
ATOM 866 C C . ASN B 1 17 ? 3.57 5.535 11.5 1 90.19 17 ASN B C 1
ATOM 868 O O . ASN B 1 17 ? 4.043 6.598 11.094 1 90.19 17 ASN B O 1
ATOM 872 N N . LYS B 1 18 ? 4.281 4.5 11.844 1 88.06 18 LYS B N 1
ATOM 873 C CA . LYS B 1 18 ? 5.738 4.547 11.766 1 88.06 18 LYS B CA 1
ATOM 874 C C . LYS B 1 18 ? 6.203 4.789 10.336 1 88.06 18 LYS B C 1
ATOM 876 O O . LYS B 1 18 ? 7.156 5.535 10.102 1 88.06 18 LYS B O 1
ATOM 881 N N . LEU B 1 19 ? 5.555 4.195 9.438 1 86.62 19 LEU B N 1
ATOM 882 C CA . LEU B 1 19 ? 5.898 4.34 8.023 1 86.62 19 LEU B CA 1
ATOM 883 C C . LEU B 1 19 ? 5.676 5.77 7.551 1 86.62 19 LEU B C 1
ATOM 885 O O . LEU B 1 19 ? 6.508 6.328 6.836 1 86.62 19 LEU B O 1
ATOM 889 N N . LEU B 1 20 ? 4.594 6.32 7.934 1 89.38 20 LEU B N 1
ATOM 890 C CA . LEU B 1 20 ? 4.309 7.703 7.566 1 89.38 20 LEU B CA 1
ATOM 891 C C . LEU B 1 20 ? 5.34 8.648 8.172 1 89.38 20 LEU B C 1
ATOM 893 O O . LEU B 1 20 ? 5.84 9.547 7.492 1 89.38 20 LEU B O 1
ATOM 897 N N . GLN B 1 21 ? 5.684 8.477 9.383 1 88.5 21 GLN B N 1
ATOM 898 C CA . GLN B 1 21 ? 6.621 9.32 10.117 1 88.5 21 GLN B CA 1
ATOM 899 C C . GLN B 1 21 ? 8.008 9.273 9.484 1 88.5 21 GLN B C 1
ATOM 901 O O . GLN B 1 21 ? 8.758 10.258 9.547 1 88.5 21 GLN B O 1
ATOM 906 N N . LEU B 1 22 ? 8.289 8.109 8.922 1 83.81 22 LEU B N 1
ATOM 907 C CA . LEU B 1 22 ? 9.586 7.934 8.266 1 83.81 22 LEU B CA 1
ATOM 908 C C . LEU B 1 22 ? 9.711 8.852 7.055 1 83.81 22 LEU B C 1
ATOM 910 O O . LEU B 1 22 ? 10.82 9.227 6.668 1 83.81 22 LEU B O 1
ATOM 914 N N . HIS B 1 23 ? 8.594 9.219 6.582 1 80.06 23 HIS B N 1
ATOM 915 C CA . HIS B 1 23 ? 8.648 9.969 5.332 1 80.06 23 HIS B CA 1
ATOM 916 C C . HIS B 1 23 ? 8.383 11.453 5.566 1 80.06 23 HIS B C 1
ATOM 918 O O . HIS B 1 23 ? 8.523 12.266 4.648 1 80.06 23 HIS B O 1
ATOM 924 N N . PHE B 1 24 ? 7.941 11.703 6.762 1 86.56 24 PHE B N 1
ATOM 925 C CA . PHE B 1 24 ? 7.785 13.125 7.07 1 86.56 24 PHE B CA 1
ATOM 926 C C . PHE B 1 24 ? 9.141 13.82 7.121 1 86.56 24 PHE B C 1
ATOM 928 O O . PHE B 1 24 ? 10.094 13.289 7.695 1 86.56 24 PHE B O 1
ATOM 935 N N . LYS B 1 25 ? 9.289 14.859 6.453 1 78.06 25 LYS B N 1
ATOM 936 C CA . LYS B 1 25 ? 10.539 15.609 6.383 1 78.06 25 LYS B CA 1
ATOM 937 C C . LYS B 1 25 ? 10.836 16.297 7.707 1 78.06 25 LYS B C 1
ATOM 939 O O . LYS B 1 25 ? 12 16.453 8.094 1 78.06 25 LYS B O 1
ATOM 944 N N . ASP B 1 26 ? 9.758 16.766 8.359 1 78.81 26 ASP B N 1
ATOM 945 C CA . ASP B 1 26 ? 9.922 17.5 9.609 1 78.81 26 ASP B CA 1
ATOM 946 C C . ASP B 1 26 ? 9.586 16.641 10.812 1 78.81 26 ASP B C 1
ATOM 948 O O . ASP B 1 26 ? 8.594 15.906 10.797 1 78.81 26 ASP B O 1
ATOM 952 N N . ASP B 1 27 ? 10.336 16.719 11.797 1 81.12 27 ASP B N 1
ATOM 953 C CA . ASP B 1 27 ? 10.133 15.945 13.023 1 81.12 27 ASP B CA 1
ATOM 954 C C . ASP B 1 27 ? 8.906 16.438 13.781 1 81.12 27 ASP B C 1
ATOM 956 O O . ASP B 1 27 ? 8.453 15.781 14.719 1 81.12 27 ASP B O 1
ATOM 960 N N . LYS B 1 28 ? 8.391 17.453 13.281 1 85.44 28 LYS B N 1
ATOM 961 C CA . LYS B 1 28 ? 7.254 18.016 14.008 1 85.44 28 LYS B CA 1
ATOM 962 C C . LYS B 1 28 ? 5.934 17.547 13.398 1 85.44 28 LYS B C 1
ATOM 964 O O . LYS B 1 28 ? 4.891 17.609 14.055 1 85.44 28 LYS B O 1
ATOM 969 N N . THR B 1 29 ? 6.066 17.016 12.172 1 90.62 29 THR B N 1
ATOM 970 C CA . THR B 1 29 ? 4.84 16.609 11.484 1 90.62 29 THR B CA 1
ATOM 971 C C . THR B 1 29 ? 4.375 15.242 11.969 1 90.62 29 THR B C 1
ATOM 973 O O . THR B 1 29 ? 5.18 14.32 12.109 1 90.62 29 THR B O 1
ATOM 976 N N . ARG B 1 30 ? 3.086 15.219 12.391 1 91.56 30 ARG B N 1
ATOM 977 C CA . ARG B 1 30 ? 2.48 13.961 12.828 1 91.56 30 ARG B CA 1
ATOM 978 C C . ARG B 1 30 ? 1.2 13.672 12.047 1 91.56 30 ARG B C 1
ATOM 980 O O . ARG B 1 30 ? 0.591 14.586 11.484 1 91.56 30 ARG B O 1
ATOM 987 N N . ALA B 1 31 ? 0.909 12.398 12.008 1 93.75 31 ALA B N 1
ATOM 988 C CA . ALA B 1 31 ? -0.342 11.992 11.375 1 93.75 31 ALA B CA 1
ATOM 989 C C . ALA B 1 31 ? -1.415 11.695 12.422 1 93.75 31 ALA B C 1
ATOM 991 O O . ALA B 1 31 ? -1.134 11.086 13.453 1 93.75 31 ALA B O 1
ATOM 992 N N . SER B 1 32 ? -2.551 12.203 12.203 1 94 32 SER B N 1
ATOM 993 C CA . SER B 1 32 ? -3.668 11.93 13.102 1 94 32 SER B CA 1
ATOM 994 C C . SER B 1 32 ? -4.062 10.453 13.055 1 94 32 SER B C 1
ATOM 996 O O . SER B 1 32 ? -3.785 9.766 12.07 1 94 32 SER B O 1
ATOM 998 N N . GLY B 1 33 ? -4.719 9.992 14.109 1 92.5 33 GLY B N 1
ATOM 999 C CA . GLY B 1 33 ? -5.176 8.609 14.164 1 92.5 33 GLY B CA 1
ATOM 1000 C C . GLY B 1 33 ? -6.086 8.234 13.016 1 92.5 33 GLY B C 1
ATOM 1001 O O . GLY B 1 33 ? -5.965 7.145 12.445 1 92.5 33 GLY B O 1
ATOM 1002 N N . ASP B 1 34 ? -6.945 9.172 12.688 1 92.25 34 ASP B N 1
ATOM 1003 C CA . ASP B 1 34 ? -7.895 8.922 11.609 1 92.25 34 ASP B CA 1
ATOM 1004 C C . ASP B 1 34 ? -7.184 8.859 10.258 1 92.25 34 ASP B C 1
ATOM 1006 O O . ASP B 1 34 ? -7.566 8.078 9.383 1 92.25 34 ASP B O 1
ATOM 1010 N N . ALA B 1 35 ? -6.199 9.742 10.094 1 92.88 35 ALA B N 1
ATOM 1011 C CA . ALA B 1 35 ? -5.418 9.734 8.859 1 92.88 35 ALA B CA 1
ATOM 1012 C C . ALA B 1 35 ? -4.676 8.414 8.688 1 92.88 35 ALA B C 1
ATOM 1014 O O . ALA B 1 35 ? -4.68 7.828 7.598 1 92.88 35 ALA B O 1
ATOM 1015 N N . VAL B 1 36 ? -4.129 7.965 9.773 1 91.06 36 VAL B N 1
ATOM 1016 C CA . VAL B 1 36 ? -3.393 6.707 9.766 1 91.06 36 VAL B CA 1
ATOM 1017 C C . VAL B 1 36 ? -4.336 5.559 9.406 1 91.06 36 VAL B C 1
ATOM 1019 O O . VAL B 1 36 ? -3.98 4.68 8.617 1 91.06 36 VAL B O 1
ATOM 1022 N N . LEU B 1 37 ? -5.512 5.609 9.953 1 89.62 37 LEU B N 1
ATOM 1023 C CA . LEU B 1 37 ? -6.504 4.574 9.688 1 89.62 37 LEU B CA 1
ATOM 1024 C C . LEU B 1 37 ? -6.914 4.57 8.219 1 89.62 37 LEU B C 1
ATOM 1026 O O . LEU B 1 37 ? -7.07 3.508 7.617 1 89.62 37 LEU B O 1
ATOM 1030 N N . LEU B 1 38 ? -7.039 5.719 7.688 1 87.38 38 LEU B N 1
ATOM 1031 C CA . LEU B 1 38 ? -7.426 5.828 6.285 1 87.38 38 LEU B CA 1
ATOM 1032 C C . LEU B 1 38 ? -6.348 5.25 5.375 1 87.38 38 LEU B C 1
ATOM 1034 O O . LEU B 1 38 ? -6.648 4.492 4.449 1 87.38 38 LEU B O 1
ATOM 1038 N N . VAL B 1 39 ? -5.152 5.598 5.648 1 86.56 39 VAL B N 1
ATOM 1039 C CA . VAL B 1 39 ? -4.043 5.09 4.848 1 86.56 39 VAL B CA 1
ATOM 1040 C C . VAL B 1 39 ? -3.951 3.57 4.996 1 86.56 39 VAL B C 1
ATOM 1042 O O . VAL B 1 39 ? -3.719 2.859 4.016 1 86.56 39 VAL B O 1
ATOM 1045 N N . ALA B 1 40 ? -4.168 3.066 6.184 1 88.19 40 ALA B N 1
ATOM 1046 C CA . ALA B 1 40 ? -4.145 1.628 6.438 1 88.19 40 ALA B CA 1
ATOM 1047 C C . ALA B 1 40 ? -5.195 0.905 5.598 1 88.19 40 ALA B C 1
ATOM 1049 O O . ALA B 1 40 ? -4.93 -0.161 5.039 1 88.19 40 ALA B O 1
ATOM 1050 N N . GLU B 1 41 ? -6.336 1.521 5.559 1 84.88 41 GLU B N 1
ATOM 1051 C CA . GLU B 1 41 ? -7.398 0.935 4.75 1 84.88 41 GLU B CA 1
ATOM 1052 C C . GLU B 1 41 ? -7.035 0.938 3.27 1 84.88 41 GLU B C 1
ATOM 1054 O O . GLU B 1 41 ? -7.336 -0.018 2.549 1 84.88 41 GLU B O 1
ATOM 1059 N N . MET B 1 42 ? -6.414 1.962 2.879 1 84.5 42 MET B N 1
ATOM 1060 C CA . MET B 1 42 ? -5.992 2.055 1.483 1 84.5 42 MET B CA 1
ATOM 1061 C C . MET B 1 42 ? -4.945 0.993 1.158 1 84.5 42 MET B C 1
ATOM 1063 O O . MET B 1 42 ? -4.992 0.376 0.093 1 84.5 42 MET B O 1
ATOM 1067 N N . LEU B 1 43 ? -4.078 0.801 2.049 1 86 43 LEU B N 1
ATOM 1068 C CA . LEU B 1 43 ? -3.049 -0.216 1.867 1 86 43 LEU B CA 1
ATOM 1069 C C . LEU B 1 43 ? -3.666 -1.608 1.798 1 86 43 LEU B C 1
ATOM 1071 O O . LEU B 1 43 ? -3.242 -2.441 0.993 1 86 43 LEU B O 1
ATOM 1075 N N . LYS B 1 44 ? -4.613 -1.803 2.605 1 84.81 44 LYS B N 1
ATOM 1076 C CA . LYS B 1 44 ? -5.309 -3.086 2.613 1 84.81 44 LYS B CA 1
ATOM 1077 C C . LYS B 1 44 ? -5.953 -3.369 1.259 1 84.81 44 LYS B C 1
ATOM 1079 O O . LYS B 1 44 ? -5.863 -4.484 0.743 1 84.81 44 LYS B O 1
ATOM 1084 N N . VAL B 1 45 ? -6.547 -2.42 0.818 1 81.94 45 VAL B N 1
ATOM 1085 C CA . VAL B 1 45 ? -7.211 -2.562 -0.472 1 81.94 45 VAL B CA 1
ATOM 1086 C C . VAL B 1 45 ? -6.176 -2.801 -1.567 1 81.94 45 VAL B C 1
ATOM 1088 O O . VAL B 1 45 ? -6.387 -3.623 -2.461 1 81.94 45 VAL B O 1
ATOM 1091 N N . PHE B 1 46 ? -5.188 -2.064 -1.475 1 81.94 46 PHE B N 1
ATOM 1092 C CA . PHE B 1 46 ? -4.109 -2.197 -2.443 1 81.94 46 PHE B CA 1
ATOM 1093 C C . PHE B 1 46 ? -3.564 -3.621 -2.459 1 81.94 46 PHE B C 1
ATOM 1095 O O . PHE B 1 46 ? -3.408 -4.219 -3.523 1 81.94 46 PHE B O 1
ATOM 1102 N N . VAL B 1 47 ? -3.309 -4.145 -1.341 1 86.62 47 VAL B N 1
ATOM 1103 C CA . VAL B 1 47 ? -2.75 -5.488 -1.229 1 86.62 47 VAL B CA 1
ATOM 1104 C C . VAL B 1 47 ? -3.766 -6.516 -1.725 1 86.62 47 VAL B C 1
ATOM 1106 O O . VAL B 1 47 ? -3.404 -7.477 -2.406 1 86.62 47 VAL B O 1
ATOM 1109 N N . ARG B 1 48 ? -4.977 -6.277 -1.417 1 84.94 48 ARG B N 1
ATOM 1110 C CA . ARG B 1 48 ? -6.035 -7.184 -1.845 1 84.94 48 ARG B CA 1
ATOM 1111 C C . ARG B 1 48 ? -6.125 -7.238 -3.367 1 84.94 48 ARG B C 1
ATOM 1113 O O . ARG B 1 48 ? -6.27 -8.32 -3.945 1 84.94 48 ARG B O 1
ATOM 1120 N N . GLU B 1 49 ? -6.059 -6.055 -3.895 1 83.25 49 GLU B N 1
ATOM 1121 C CA . GLU B 1 49 ? -6.137 -5.984 -5.352 1 83.25 49 GLU B CA 1
ATOM 1122 C C . GLU B 1 49 ? -4.91 -6.617 -6 1 83.25 49 GLU B C 1
ATOM 1124 O O . GLU B 1 49 ? -5.023 -7.324 -7.004 1 83.25 49 GLU B O 1
ATOM 1129 N N . ALA B 1 50 ? -3.775 -6.367 -5.523 1 85.94 50 ALA B N 1
ATOM 1130 C CA . ALA B 1 50 ? -2.539 -6.953 -6.035 1 85.94 50 ALA B CA 1
ATOM 1131 C C . ALA B 1 50 ? -2.574 -8.477 -5.941 1 85.94 50 ALA B C 1
ATOM 1133 O O . ALA B 1 50 ? -2.213 -9.172 -6.891 1 85.94 50 ALA B O 1
ATOM 1134 N N . ALA B 1 51 ? -3.014 -8.961 -4.82 1 89.44 51 ALA B N 1
ATOM 1135 C CA . ALA B 1 51 ? -3.092 -10.406 -4.594 1 89.44 51 ALA B CA 1
ATOM 1136 C C . ALA B 1 51 ? -4.082 -11.055 -5.555 1 89.44 51 ALA B C 1
ATOM 1138 O O . ALA B 1 51 ? -3.783 -12.086 -6.16 1 89.44 51 ALA B O 1
ATOM 1139 N N . ALA B 1 52 ? -5.262 -10.438 -5.633 1 86.31 52 ALA B N 1
ATOM 1140 C CA . ALA B 1 52 ? -6.32 -11 -6.473 1 86.31 52 ALA B CA 1
ATOM 1141 C C . ALA B 1 52 ? -5.895 -11.047 -7.938 1 86.31 52 ALA B C 1
ATOM 1143 O O . ALA B 1 52 ? -6.066 -12.07 -8.609 1 86.31 52 ALA B O 1
ATOM 1144 N N . ARG B 1 53 ? -5.348 -9.93 -8.367 1 85.62 53 ARG B N 1
ATOM 1145 C CA . ARG B 1 53 ? -4.953 -9.859 -9.766 1 85.62 53 ARG B CA 1
ATOM 1146 C C . ARG B 1 53 ? -3.736 -10.742 -10.039 1 85.62 53 ARG B C 1
ATOM 1148 O O . ARG B 1 53 ? -3.65 -11.383 -11.086 1 85.62 53 ARG B O 1
ATOM 1155 N N . GLY B 1 54 ? -2.805 -10.742 -9.148 1 88.75 54 GLY B N 1
ATOM 1156 C CA . GLY B 1 54 ? -1.658 -11.625 -9.281 1 88.75 54 GLY B CA 1
ATOM 1157 C C . GLY B 1 54 ? -2.041 -13.094 -9.328 1 88.75 54 GLY B C 1
ATOM 1158 O O . GLY B 1 54 ? -1.545 -13.844 -10.172 1 88.75 54 GLY B O 1
ATOM 1159 N N . ALA B 1 55 ? -2.945 -13.445 -8.492 1 91.06 55 ALA B N 1
ATOM 1160 C CA . ALA B 1 55 ? -3.41 -14.828 -8.438 1 91.06 55 ALA B CA 1
ATOM 1161 C C . ALA B 1 55 ? -4.133 -15.219 -9.727 1 91.06 55 ALA B C 1
ATOM 1163 O O . ALA B 1 55 ? -3.941 -16.312 -10.242 1 91.06 55 ALA B O 1
ATOM 1164 N N . ARG B 1 56 ? -4.922 -14.281 -10.133 1 88.75 56 ARG B N 1
ATOM 1165 C CA . ARG B 1 56 ? -5.648 -14.531 -11.375 1 88.75 56 ARG B CA 1
ATOM 1166 C C . ARG B 1 56 ? -4.684 -14.711 -12.547 1 88.75 56 ARG B C 1
ATOM 1168 O O . ARG B 1 56 ? -4.879 -15.586 -13.391 1 88.75 56 ARG B O 1
ATOM 1175 N N . GLN B 1 57 ? -3.684 -13.852 -12.516 1 90 57 GLN B N 1
ATOM 1176 C CA . GLN B 1 57 ? -2.678 -13.938 -13.57 1 90 57 GLN B CA 1
ATOM 1177 C C . GLN B 1 57 ? -1.95 -15.273 -13.523 1 90 57 GLN B C 1
ATOM 1179 O O . GLN B 1 57 ? -1.695 -15.883 -14.562 1 90 57 GLN B O 1
ATOM 1184 N N . ALA B 1 58 ? -1.569 -15.734 -12.383 1 92.56 58 ALA B N 1
ATOM 1185 C CA . ALA B 1 58 ? -0.914 -17.031 -12.211 1 92.56 58 ALA B CA 1
ATOM 1186 C C . ALA B 1 58 ? -1.832 -18.172 -12.633 1 92.56 58 ALA B C 1
ATOM 1188 O O . ALA B 1 58 ? -1.396 -19.109 -13.312 1 92.56 58 ALA B O 1
ATOM 1189 N N . GLN B 1 59 ? -3.105 -18.047 -12.297 1 89.94 59 GLN B N 1
ATOM 1190 C CA . GLN B 1 59 ? -4.082 -19.078 -12.633 1 89.94 59 GLN B CA 1
ATOM 1191 C C . GLN B 1 59 ? -4.277 -19.172 -14.141 1 89.94 59 GLN B C 1
ATOM 1193 O O . GLN B 1 59 ? -4.488 -20.266 -14.68 1 89.94 59 GLN B O 1
ATOM 1198 N N . THR B 1 60 ? -4.316 -18.031 -14.75 1 91.44 60 THR B N 1
ATOM 1199 C CA . THR B 1 60 ? -4.434 -18 -16.203 1 91.44 60 THR B CA 1
ATOM 1200 C C . THR B 1 60 ? -3.322 -18.828 -16.844 1 91.44 60 THR B C 1
ATOM 1202 O O . THR B 1 60 ? -3.512 -19.406 -17.922 1 91.44 60 THR B O 1
ATOM 1205 N N . GLU B 1 61 ? -2.158 -18.938 -16.219 1 92.62 61 GLU B N 1
ATOM 1206 C CA . GLU B 1 61 ? -1.015 -19.703 -16.703 1 92.62 61 GLU B CA 1
ATOM 1207 C C . GLU B 1 61 ? -0.958 -21.078 -16.047 1 92.62 61 GLU B C 1
ATOM 1209 O O . GLU B 1 61 ? 0.041 -21.797 -16.172 1 92.62 61 GLU B O 1
ATOM 1214 N N . ASP B 1 62 ? -1.948 -21.438 -15.234 1 91.31 62 ASP B N 1
ATOM 1215 C CA . ASP B 1 62 ? -2.139 -22.703 -14.555 1 91.31 62 ASP B CA 1
ATOM 1216 C C . ASP B 1 62 ? -1.074 -22.922 -13.477 1 91.31 62 ASP B C 1
ATOM 1218 O O . ASP B 1 62 ? -0.543 -24.016 -13.336 1 91.31 62 ASP B O 1
ATOM 1222 N N . LEU B 1 63 ? -0.707 -21.844 -12.922 1 90.88 63 LEU B N 1
ATOM 1223 C CA . LEU B 1 63 ? 0.256 -21.906 -11.828 1 90.88 63 LEU B CA 1
ATOM 1224 C C . LEU B 1 63 ? -0.428 -21.641 -10.484 1 90.88 63 LEU B C 1
ATOM 1226 O O . LEU B 1 63 ? -1.448 -20.953 -10.43 1 90.88 63 LEU B O 1
ATOM 1230 N N . THR B 1 64 ? 0.109 -22.219 -9.43 1 90.19 64 THR B N 1
ATOM 1231 C CA . THR B 1 64 ? -0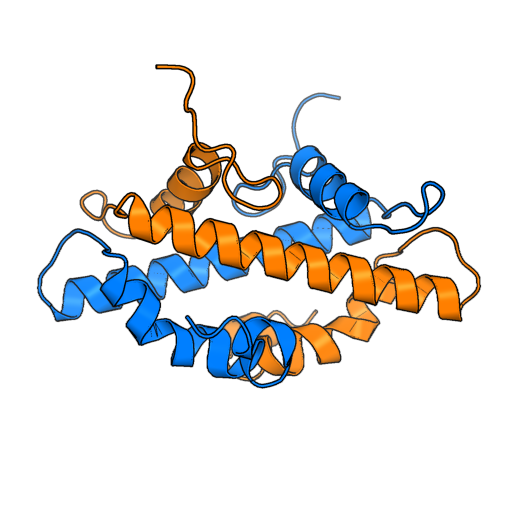.424 -22.016 -8.086 1 90.19 64 THR B CA 1
ATOM 1232 C C . THR B 1 64 ? 0.473 -21.078 -7.289 1 90.19 64 THR B C 1
ATOM 1234 O O . THR B 1 64 ? 0.286 -20.906 -6.082 1 90.19 64 THR B O 1
ATOM 1237 N N . ARG B 1 65 ? 1.406 -20.531 -8.023 1 93.12 65 ARG B N 1
ATOM 1238 C CA . ARG B 1 65 ? 2.346 -19.609 -7.387 1 93.12 65 ARG B CA 1
ATOM 1239 C C . ARG B 1 65 ? 2.418 -18.281 -8.148 1 93.12 65 ARG B C 1
ATOM 1241 O O . ARG B 1 65 ? 2.588 -18.281 -9.367 1 93.12 65 ARG B O 1
ATOM 1248 N N . VAL B 1 66 ? 2.232 -17.25 -7.387 1 93.75 66 VAL B N 1
ATOM 1249 C CA . VAL B 1 66 ? 2.344 -15.922 -7.984 1 93.75 66 VAL B CA 1
ATOM 1250 C C . VAL B 1 66 ? 3.814 -15.523 -8.086 1 93.75 66 VAL B C 1
ATOM 1252 O O . VAL B 1 66 ? 4.48 -15.32 -7.066 1 93.75 66 VAL B O 1
ATOM 1255 N N . GLU B 1 67 ? 4.293 -15.5 -9.18 1 94.69 67 GLU B N 1
ATOM 1256 C CA . GLU B 1 67 ? 5.664 -15.07 -9.445 1 94.69 67 GLU B CA 1
ATOM 1257 C C . GLU B 1 67 ? 5.734 -13.57 -9.711 1 94.69 67 GLU B C 1
ATOM 1259 O O . GLU B 1 67 ? 4.715 -12.938 -9.977 1 94.69 67 GLU B O 1
ATOM 1264 N N . VAL B 1 68 ? 6.934 -13.109 -9.656 1 92.31 68 VAL B N 1
ATOM 1265 C CA . VAL B 1 68 ? 7.156 -11.672 -9.836 1 92.31 68 VAL B CA 1
ATOM 1266 C C . VAL B 1 68 ? 6.645 -11.234 -11.203 1 92.31 68 VAL B C 1
ATOM 1268 O O . VAL B 1 68 ? 6.133 -10.125 -11.352 1 92.31 68 VAL B O 1
ATOM 1271 N N . GLU B 1 69 ? 6.82 -12.117 -12.188 1 92.62 69 GLU B N 1
ATOM 1272 C CA . GLU B 1 69 ? 6.391 -11.797 -13.547 1 92.62 69 GLU B CA 1
ATOM 1273 C C . GLU B 1 69 ? 4.883 -11.57 -13.609 1 92.62 69 GLU B C 1
ATOM 1275 O O . GLU B 1 69 ? 4.406 -10.75 -14.391 1 92.62 69 GLU B O 1
ATOM 1280 N N . HIS B 1 70 ? 4.137 -12.258 -12.867 1 92.25 70 HIS B N 1
ATOM 1281 C CA . HIS B 1 70 ? 2.686 -12.117 -12.82 1 92.25 70 HIS B CA 1
ATOM 1282 C C . HIS B 1 70 ? 2.281 -10.758 -12.266 1 92.25 70 HIS B C 1
ATOM 1284 O O . HIS B 1 70 ? 1.347 -10.133 -12.766 1 92.25 70 HIS B O 1
ATOM 1290 N N . ILE B 1 71 ? 3.014 -10.312 -11.234 1 88.25 71 ILE B N 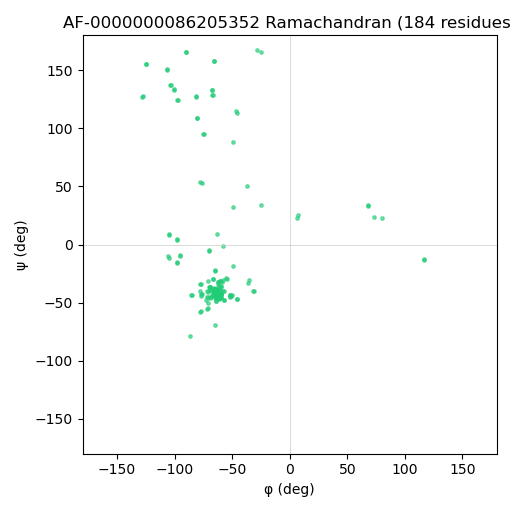1
ATOM 1291 C CA . ILE B 1 71 ? 2.736 -9 -10.656 1 88.25 71 ILE B CA 1
ATOM 1292 C C . ILE B 1 71 ? 3.135 -7.906 -11.641 1 88.25 71 ILE B C 1
ATOM 1294 O O . ILE B 1 71 ? 2.434 -6.902 -11.781 1 88.25 71 ILE B O 1
ATOM 1298 N N . GLU B 1 72 ? 4.227 -8.172 -12.344 1 84.56 72 GLU B N 1
ATOM 1299 C CA . GLU B 1 72 ? 4.695 -7.203 -13.328 1 84.56 72 GLU B CA 1
ATOM 1300 C C . GLU B 1 72 ? 3.682 -7.02 -14.453 1 84.56 72 GLU B C 1
ATOM 1302 O O . GLU B 1 72 ? 3.496 -5.91 -14.953 1 84.56 72 GLU B O 1
ATOM 1307 N N . LYS B 1 73 ? 3.08 -8.039 -14.852 1 85.5 73 LYS B N 1
ATOM 1308 C CA . LYS B 1 73 ? 2.121 -8.023 -15.953 1 85.5 73 LYS B CA 1
ATOM 1309 C C . LYS B 1 73 ? 0.874 -7.223 -15.586 1 85.5 73 LYS B C 1
ATOM 1311 O O . LYS B 1 73 ? 0.225 -6.637 -16.453 1 85.5 73 LYS B O 1
ATOM 1316 N N . ILE B 1 74 ? 0.602 -7.25 -14.312 1 80.88 74 ILE B N 1
ATOM 1317 C CA . ILE B 1 74 ? -0.635 -6.586 -13.914 1 80.88 74 ILE B CA 1
ATOM 1318 C C . ILE B 1 74 ? -0.333 -5.16 -13.461 1 80.88 74 ILE B C 1
ATOM 1320 O O . ILE B 1 74 ? -1.25 -4.379 -13.203 1 80.88 74 ILE B O 1
ATOM 1324 N N . LEU B 1 75 ? 0.947 -4.891 -13.336 1 78.31 75 LEU B N 1
ATOM 1325 C CA . LEU B 1 75 ? 1.356 -3.57 -12.867 1 78.31 75 LEU B CA 1
ATOM 1326 C C . LEU B 1 75 ? 0.681 -2.473 -13.688 1 78.31 75 LEU B C 1
ATOM 1328 O O . LEU B 1 75 ? 0.184 -1.493 -13.125 1 78.31 75 LEU B O 1
ATOM 1332 N N . PRO B 1 76 ? 0.677 -2.748 -15.086 1 72.25 76 PRO B N 1
ATOM 1333 C CA . PRO B 1 76 ? -0.016 -1.718 -15.867 1 72.25 76 PRO B CA 1
ATOM 1334 C C . PRO B 1 76 ? -1.484 -1.57 -15.477 1 72.25 76 PRO B C 1
ATOM 1336 O O . PRO B 1 76 ? -2.018 -0.457 -15.469 1 72.25 76 PRO B O 1
ATOM 1339 N N . GLN B 1 77 ? -2.023 -2.707 -15.07 1 70.06 77 GLN B N 1
ATOM 1340 C CA . GLN B 1 77 ? -3.422 -2.691 -14.648 1 70.06 77 GLN B CA 1
ATOM 1341 C C . GLN B 1 77 ? -3.572 -2.107 -13.25 1 70.06 77 GLN B C 1
ATOM 1343 O O . GLN B 1 77 ? -4.547 -1.409 -12.961 1 70.06 77 GLN B O 1
ATOM 1348 N N . LEU B 1 78 ? -2.594 -2.359 -12.43 1 64.94 78 LEU B N 1
ATOM 1349 C CA . LEU B 1 78 ? -2.6 -1.86 -11.062 1 64.94 78 LEU B CA 1
ATOM 1350 C C . LEU B 1 78 ? -2.234 -0.38 -11.016 1 64.94 78 LEU B C 1
ATOM 1352 O O . LEU B 1 78 ? -2.871 0.401 -10.305 1 64.94 78 LEU B O 1
ATOM 1356 N N . ASN B 1 79 ? -0.901 -0.175 -11.656 1 55.5 79 ASN B N 1
ATOM 1357 C CA . ASN B 1 79 ? -0.294 1.151 -11.641 1 55.5 79 ASN B CA 1
ATOM 1358 C C . ASN B 1 79 ? -0.931 2.072 -12.672 1 55.5 79 ASN B C 1
ATOM 1360 O O . ASN B 1 79 ? -0.899 3.295 -12.523 1 55.5 79 ASN B O 1
ATOM 1364 N N . SER B 1 80 ? -1.153 1.514 -13.914 1 49 80 SER B N 1
ATOM 1365 C CA . SER B 1 80 ? -1.707 2.406 -14.93 1 49 80 SER B CA 1
ATOM 1366 C C . SER B 1 80 ? -2.613 3.459 -14.297 1 49 80 SER B C 1
ATOM 1368 O O . SER B 1 80 ? -2.604 4.621 -14.711 1 49 80 SER B O 1
ATOM 1370 N N . GLN B 1 81 ? -3.287 3.045 -13.445 1 45.03 81 GLN B N 1
ATOM 1371 C CA . GLN B 1 81 ? -4.078 4.094 -12.805 1 45.03 81 GLN B CA 1
ATOM 1372 C C . GLN B 1 81 ? -3.275 4.801 -11.711 1 45.03 81 GLN B C 1
ATOM 1374 O O . GLN B 1 81 ? -3.365 6.02 -11.562 1 45.03 81 GLN B O 1
ATOM 1379 N N . CYS B 1 82 ? -2.592 4.07 -10.938 1 43.59 82 CYS B N 1
ATOM 1380 C CA . CYS B 1 82 ? -1.779 4.664 -9.883 1 43.59 82 CYS B CA 1
ATOM 1381 C C . CYS B 1 82 ? -0.563 5.375 -10.469 1 43.59 82 CYS B C 1
ATOM 1383 O O . CYS B 1 82 ? -0.228 6.484 -10.047 1 43.59 82 CYS B O 1
ATOM 1385 N N . PHE B 1 83 ? 0.216 4.715 -11.211 1 45.66 83 PHE B N 1
ATOM 1386 C CA . PHE B 1 83 ? 1.565 5.109 -11.602 1 45.66 83 PHE B CA 1
ATOM 1387 C C . PHE B 1 83 ? 1.527 6.152 -12.711 1 45.66 83 PHE B C 1
ATOM 1389 O O . PHE B 1 83 ? 2.506 6.863 -12.938 1 45.66 83 PHE B O 1
ATOM 1396 N N . GLU B 1 84 ? 0.643 6.027 -13.656 1 41.59 84 GLU B N 1
ATOM 1397 C CA . GLU B 1 84 ? 0.849 7.016 -14.719 1 41.59 84 GLU B CA 1
ATOM 1398 C C . GLU B 1 84 ? 0.943 8.422 -14.141 1 41.59 84 GLU B C 1
ATOM 1400 O O . GLU B 1 84 ? 1.483 9.328 -14.781 1 41.59 84 GLU B O 1
ATOM 1405 N N . CYS B 1 85 ? 0.131 8.555 -13.398 1 37.62 85 CYS B N 1
ATOM 1406 C CA . CYS B 1 85 ? 0.166 9.969 -13.023 1 37.62 85 CYS B CA 1
ATOM 1407 C C . CYS B 1 85 ? 1.396 10.273 -12.18 1 37.62 85 CYS B C 1
ATOM 1409 O O . CYS B 1 85 ? 1.773 11.438 -12.031 1 37.62 85 CYS B O 1
ATOM 1411 N N . CYS B 1 86 ? 1.646 9.508 -11.156 1 40.69 86 CYS B N 1
ATOM 1412 C CA . CYS B 1 86 ? 2.799 9.977 -10.398 1 40.69 86 CYS B CA 1
ATOM 1413 C C . CYS B 1 86 ? 4.098 9.672 -11.141 1 40.69 86 CYS B C 1
ATOM 1415 O O . CYS B 1 86 ? 4.414 8.508 -11.398 1 40.69 86 CYS B O 1
ATOM 1417 N N . PRO B 1 87 ? 4.547 10.578 -11.836 1 38.09 87 PRO B N 1
ATOM 1418 C CA . PRO B 1 87 ? 5.832 10.398 -12.516 1 38.09 87 PRO B CA 1
ATOM 1419 C C . PRO B 1 87 ? 6.824 9.578 -11.695 1 38.09 87 PRO B C 1
ATOM 1421 O O . PRO B 1 87 ? 7.805 9.062 -12.242 1 38.09 87 PRO B O 1
ATOM 1424 N N . ILE B 1 88 ? 6.777 9.625 -10.516 1 38.38 88 ILE B N 1
ATOM 1425 C CA . ILE B 1 88 ? 7.887 9.031 -9.781 1 38.38 88 ILE B CA 1
ATOM 1426 C C . ILE B 1 88 ? 7.82 7.508 -9.891 1 38.38 88 ILE B C 1
ATOM 1428 O O . ILE B 1 88 ? 8.852 6.836 -9.984 1 38.38 88 ILE B O 1
ATOM 1432 N N . LEU B 1 89 ? 6.738 6.902 -9.727 1 39.31 89 LEU B N 1
ATOM 1433 C CA . LEU B 1 89 ? 6.707 5.449 -9.82 1 39.31 89 LEU B CA 1
ATOM 1434 C C . LEU B 1 89 ? 6.961 4.992 -11.25 1 39.31 89 LEU B C 1
ATOM 1436 O O . LEU B 1 89 ? 7.527 3.92 -11.477 1 39.31 89 LEU B O 1
ATOM 1440 N N . VAL B 1 90 ? 6.293 5.652 -12.234 1 38.84 90 VAL B N 1
ATOM 1441 C CA . VAL B 1 90 ? 6.719 5.348 -13.594 1 38.84 90 VAL B CA 1
ATOM 1442 C C . VAL B 1 90 ? 8.242 5.363 -13.672 1 38.84 90 VAL B C 1
ATOM 1444 O O . VAL B 1 90 ? 8.836 4.598 -14.438 1 38.84 90 VAL B O 1
ATOM 1447 N N . MET B 1 91 ? 8.594 6.406 -13.094 1 31.77 91 MET B N 1
ATOM 1448 C CA . MET B 1 91 ? 10.031 6.543 -13.266 1 31.77 91 MET B CA 1
ATOM 1449 C C . MET B 1 91 ? 10.766 5.328 -12.719 1 31.77 91 MET B C 1
ATOM 1451 O O . MET B 1 91 ? 11.969 5.164 -12.945 1 31.77 91 MET B O 1
ATOM 1455 N N . MET B 1 92 ? 10.133 4.805 -11.734 1 31.72 92 MET B N 1
ATOM 1456 C CA . MET B 1 92 ? 10.977 3.691 -11.32 1 31.72 92 MET B CA 1
ATOM 1457 C C . MET B 1 92 ? 10.812 2.504 -12.266 1 31.72 92 MET B C 1
ATOM 1459 O O . MET B 1 92 ? 11.461 1.473 -12.094 1 31.72 92 MET B O 1
ATOM 1463 N N . ASN B 1 93 ? 11.031 2.857 -13.562 1 31.78 93 ASN B N 1
ATOM 1464 C CA . ASN B 1 93 ? 11.305 1.972 -14.695 1 31.78 93 ASN B CA 1
ATOM 1465 C C . ASN B 1 93 ? 11.18 0.504 -14.297 1 31.78 93 ASN B C 1
ATOM 1467 O O . ASN B 1 93 ? 12.148 -0.256 -14.414 1 31.78 93 ASN B O 1
ATOM 1471 N N . LEU B 1 94 ? 10.547 0.026 -13.367 1 28.7 94 LEU B N 1
ATOM 1472 C CA . LEU B 1 94 ? 10.492 -1.429 -13.461 1 28.7 94 LEU B CA 1
ATOM 1473 C C . LEU B 1 94 ? 9.547 -1.862 -14.578 1 28.7 94 LEU B C 1
ATOM 1475 O O . LEU B 1 94 ? 8.445 -1.333 -14.711 1 28.7 94 LEU B O 1
#

pLDDT: mean 73.73, std 21.94, range [23.28, 94.69]

Sequence (188 aa):
METREECAGGFKKETVNKLLQLHFKDDKTRASGDAVLLVAEMLKVFVREAAARGARQAQTEDLTRVEVEHIEKILPQLNSQCFECCPILVMMNLMETREECAGGFKKETVNKLLQLHFKDDKTRASGDAVLLVAEMLKVFVREAAARGARQAQTEDLTRVEVEHIEKILPQLNSQCFECCPILVMMNL

Foldseek 3Di:
DPDDQCADQRDRLVNLQVVVCVPDPDVVDGDDSVRSSVVVNVVNVLVVVLVVQQCVQCVVVPHRDRDPVSSVVCCCVSCVVVPVVPVVNVVVVD/DPPQCCADQRDGLVNLQVVVCVPDPDVVDGDDSVRSSVVVNVVNVLVVVLVVQQCVQCVVVPHRDRDPVSSVVCCCVSCVVVPVVPVVVVVVVD

Organism: Python bivittatus (NCBI:txid176946)

Solvent-accessible surface area (backbone atoms only — not comparable to full-atom values): 9871 Å² total; per-residue (Å²): 145,88,78,77,62,60,35,52,73,75,42,44,53,67,58,49,43,52,43,32,52,69,44,38,87,47,93,70,47,41,69,34,71,64,27,36,49,50,52,31,41,51,49,27,49,50,43,40,50,51,27,44,49,17,44,50,46,16,44,76,70,72,38,54,47,22,41,41,67,32,44,57,67,39,33,57,74,56,27,48,25,32,24,64,65,40,58,65,62,50,59,55,67,119,139,82,77,73,54,68,36,56,71,76,43,45,52,66,58,47,43,52,43,31,54,71,42,38,88,48,93,70,48,43,69,33,72,63,26,37,49,50,53,32,41,51,50,27,50,49,43,38,49,50,28,44,52,18,46,49,46,16,45,77,72,72,38,53,48,21,40,41,66,33,45,57,68,39,33,57,71,56,27,51,23,34,24,62,67,40,59,63,60,51,59,54,69,118

Nearest PDB structures (foldseek):
  3vh6-assembly1_D  TM=9.070E-01  e=6.595E-07  Gallus gallus
  3b0b-assembly1_C  TM=8.762E-01  e=1.066E-06  Gallus gallus
  4dra-assembly1_H  TM=8.934E-01  e=3.144E-06  Homo sapiens
  4ne1-assembly1_L  TM=8.651E-01  e=1.945E-06  Homo sapiens
  7ywx-assembly1_X  TM=8.561E-01  e=2.626E-06  Homo sapiens

InterPro domains:
  IPR009072 Histone-fold [SSF47113] (11-79)
  IPR018552 Centromere protein X [PF09415] (13-78)
  IPR018552 Centromere protein X [PTHR28680] (7-78)

Radius of gyration: 16.32 Å; Cα contacts (8 Å, |Δi|>4): 255; chains: 2; bounding box: 38×49×43 Å

Secondary structure (DSSP, 8-state):
--S----GGG--HHHHHHHHHHH-SSTT-EE-HHHHHHHHHHHHHHHHHHHHHHHHHHHHTT-SEE-HHHHHHHHHHHHHHHTTT-HHHHTT--/-----B-GGG-BHHHHHHHHHHH-SSTT-EE-HHHHHHHHHHHHHHHHHHHHHHHHHHHHTT-SEE-HHHHHHHHHHHHHHHTTTSHHHHTT--